Protein AF-H9UJZ0-F1 (afdb_monomer)

Nearest PDB structures (foldseek):
  8qyo-assembly1_b  TM=7.799E-01  e=1.310E-05  Homo sapiens
  6td5-assembly1_I  TM=6.786E-01  e=1.981E-05  Leishmania donovani
  7dr6-assembly1_W  TM=6.863E-01  e=3.371E-05  Bos taurus
  9f9p-assembly1_H  TM=7.291E-01  e=1.166E-04  Trypanosoma cruzi
  7dr7-assembly1_1  TM=6.281E-01  e=1.099E-04  Bos taurus

Mean predicted aligned error: 5.52 Å

Structure (mmCIF, N/CA/C/O backbone):
data_AF-H9UJZ0-F1
#
_entry.id   AF-H9UJZ0-F1
#
loop_
_atom_site.group_PDB
_atom_site.id
_atom_site.type_symbol
_atom_site.label_atom_id
_atom_site.label_alt_id
_atom_site.label_comp_id
_atom_site.label_asym_id
_atom_site.label_entity_id
_atom_site.label_seq_id
_atom_site.pdbx_PDB_ins_code
_atom_site.Cartn_x
_atom_site.Cartn_y
_atom_site.Cartn_z
_atom_site.occupancy
_atom_site.B_iso_or_equiv
_atom_site.auth_seq_id
_atom_site.auth_comp_id
_atom_site.auth_asym_id
_atom_site.auth_atom_id
_atom_site.pdbx_PDB_model_num
ATOM 1 N N . MET A 1 1 ? -6.938 -0.639 -1.805 1.00 97.69 1 MET A N 1
ATOM 2 C CA . MET A 1 1 ? -5.517 -0.979 -1.565 1.00 97.69 1 MET A CA 1
ATOM 3 C C . MET A 1 1 ? -5.244 -2.349 -2.153 1.00 97.69 1 MET A C 1
ATOM 5 O O . MET A 1 1 ? -6.133 -3.188 -2.064 1.00 97.69 1 MET A O 1
ATOM 9 N N . ALA A 1 2 ? -4.059 -2.573 -2.723 1.00 98.06 2 ALA A N 1
ATOM 10 C CA . ALA A 1 2 ? -3.652 -3.880 -3.236 1.00 98.06 2 ALA A CA 1
ATOM 11 C C . ALA A 1 2 ? -2.190 -4.180 -2.879 1.00 98.06 2 ALA A C 1
ATOM 13 O O . ALA A 1 2 ? -1.379 -3.255 -2.837 1.00 98.06 2 ALA A O 1
ATOM 14 N N . ALA A 1 3 ? -1.862 -5.448 -2.628 1.00 97.62 3 ALA A N 1
ATOM 15 C CA . ALA A 1 3 ? -0.496 -5.889 -2.343 1.00 97.62 3 ALA A CA 1
ATOM 16 C C . ALA A 1 3 ? -0.230 -7.293 -2.900 1.00 97.62 3 ALA A C 1
ATOM 18 O O . ALA A 1 3 ? -1.125 -8.136 -2.922 1.00 97.62 3 ALA A O 1
ATOM 19 N N . ASP A 1 4 ? 1.003 -7.548 -3.339 1.00 95.88 4 ASP A N 1
ATOM 20 C CA . ASP A 1 4 ? 1.455 -8.890 -3.713 1.00 95.88 4 ASP A CA 1
ATOM 21 C C . ASP A 1 4 ? 1.751 -9.749 -2.465 1.00 95.88 4 ASP A C 1
ATOM 23 O O . ASP A 1 4 ? 1.745 -9.257 -1.334 1.00 95.88 4 ASP A O 1
ATOM 27 N N . SER A 1 5 ? 2.050 -11.032 -2.662 1.00 94.00 5 SER A N 1
ATOM 28 C CA . SER A 1 5 ? 2.247 -11.991 -1.566 1.00 94.00 5 SER A CA 1
ATOM 29 C C . SER A 1 5 ? 3.651 -12.594 -1.509 1.00 94.00 5 SER A C 1
ATOM 31 O O . SER A 1 5 ? 3.890 -13.529 -0.743 1.00 94.00 5 SER A O 1
ATOM 33 N N . ARG A 1 6 ? 4.613 -12.079 -2.280 1.00 91.75 6 ARG A N 1
ATOM 34 C CA . ARG A 1 6 ? 5.953 -12.666 -2.329 1.00 91.75 6 ARG A CA 1
ATOM 35 C C . ARG A 1 6 ? 6.846 -12.211 -1.184 1.00 91.75 6 ARG A C 1
ATOM 37 O O . ARG A 1 6 ? 6.951 -11.020 -0.892 1.00 91.75 6 ARG A O 1
ATOM 44 N N . ILE A 1 7 ? 7.572 -13.149 -0.588 1.00 86.69 7 ILE A N 1
ATOM 45 C CA . ILE A 1 7 ? 8.734 -12.881 0.264 1.00 86.69 7 ILE A CA 1
ATOM 46 C C . ILE A 1 7 ? 10.014 -13.279 -0.467 1.00 86.69 7 ILE A C 1
ATOM 48 O O . ILE A 1 7 ? 10.105 -14.346 -1.077 1.00 86.69 7 ILE A O 1
ATOM 52 N N . THR A 1 8 ? 11.009 -12.399 -0.408 1.00 81.81 8 THR A N 1
ATOM 53 C CA . THR A 1 8 ? 12.318 -12.610 -1.030 1.00 81.81 8 THR A CA 1
ATOM 54 C C . THR A 1 8 ? 13.387 -12.568 0.041 1.00 81.81 8 THR A C 1
ATOM 56 O O . THR A 1 8 ? 13.383 -11.681 0.891 1.00 81.81 8 THR A O 1
ATOM 59 N N . PHE A 1 9 ? 14.297 -13.530 -0.009 1.00 75.12 9 PHE A N 1
ATOM 60 C CA . PHE A 1 9 ? 15.475 -13.565 0.835 1.00 75.12 9 PHE A CA 1
ATOM 61 C C . PHE A 1 9 ? 16.678 -13.091 0.047 1.00 75.12 9 PHE A C 1
ATOM 63 O O . PHE A 1 9 ? 16.991 -13.640 -1.011 1.00 75.12 9 PHE A O 1
ATOM 70 N N . ASN A 1 10 ? 17.336 -12.073 0.586 1.00 71.62 10 ASN A N 1
ATOM 71 C CA . ASN A 1 10 ? 18.550 -11.517 0.026 1.00 71.62 10 ASN A CA 1
ATOM 72 C C . ASN A 1 10 ? 19.735 -12.102 0.788 1.00 71.62 10 ASN A C 1
ATOM 74 O O . ASN A 1 10 ? 19.846 -11.940 2.000 1.00 71.62 10 ASN A O 1
ATOM 78 N N . MET A 1 11 ? 20.609 -12.790 0.068 1.00 64.25 11 MET A N 1
ATOM 79 C CA . MET A 1 11 ? 21.864 -13.314 0.579 1.00 64.25 11 MET A CA 1
ATOM 80 C C . MET A 1 11 ? 23.009 -12.562 -0.080 1.00 64.25 11 MET A C 1
ATOM 82 O O . MET A 1 11 ? 23.125 -12.548 -1.307 1.00 64.25 11 MET A O 1
ATOM 86 N N . GLU A 1 12 ? 23.879 -11.989 0.738 1.00 66.31 12 GLU A N 1
ATOM 87 C CA . GLU A 1 12 ? 25.135 -11.410 0.283 1.00 66.31 12 GLU A CA 1
ATOM 88 C C . GLU A 1 12 ? 26.250 -12.432 0.483 1.00 66.31 12 GLU A C 1
ATOM 90 O O . GLU A 1 12 ? 26.451 -12.946 1.584 1.00 66.31 12 GLU A O 1
ATOM 95 N N . ARG A 1 13 ? 26.969 -12.767 -0.590 1.00 59.53 13 ARG A N 1
ATOM 96 C CA . ARG A 1 13 ? 28.198 -13.558 -0.496 1.00 59.53 13 ARG A CA 1
ATOM 97 C C . ARG A 1 13 ? 29.400 -12.643 -0.638 1.00 59.53 13 ARG A C 1
ATOM 99 O O . ARG A 1 13 ? 29.683 -12.127 -1.721 1.00 59.53 13 ARG A O 1
ATOM 106 N N . THR A 1 14 ? 30.123 -12.485 0.460 1.00 58.66 14 THR A N 1
ATOM 107 C CA . THR A 1 14 ? 31.419 -11.811 0.511 1.00 58.66 14 THR A CA 1
ATOM 108 C C . THR A 1 14 ? 32.523 -12.848 0.325 1.00 58.66 14 THR A C 1
ATOM 110 O O . THR A 1 14 ? 32.543 -13.866 1.013 1.00 58.66 14 THR A O 1
ATOM 113 N N . ASN A 1 15 ? 33.459 -12.602 -0.588 1.00 58.31 15 ASN A N 1
ATOM 114 C CA . ASN A 1 15 ? 34.695 -13.379 -0.681 1.00 58.31 15 ASN A CA 1
ATOM 115 C C . ASN A 1 15 ? 35.866 -12.395 -0.610 1.00 58.31 15 ASN A C 1
ATOM 117 O O . ASN A 1 15 ? 35.922 -11.438 -1.381 1.00 58.31 15 ASN A O 1
ATOM 121 N N . GLY A 1 16 ? 36.753 -12.576 0.370 1.00 59.47 16 GLY A N 1
ATOM 122 C CA . GLY A 1 16 ? 37.915 -11.703 0.570 1.00 59.47 16 GLY A CA 1
ATOM 123 C C . GLY A 1 16 ? 37.590 -10.229 0.861 1.00 59.47 16 GLY A C 1
ATOM 124 O O . GLY A 1 16 ? 38.345 -9.357 0.448 1.00 59.47 16 GLY A O 1
ATOM 125 N N . GLY A 1 17 ? 36.467 -9.928 1.524 1.00 59.81 17 GLY A N 1
ATOM 126 C CA . GLY A 1 17 ? 36.084 -8.552 1.888 1.00 59.81 17 GLY A CA 1
ATOM 127 C C . GLY A 1 17 ? 35.402 -7.742 0.779 1.00 59.81 17 GLY A C 1
ATOM 128 O O . GLY A 1 17 ? 35.009 -6.606 1.018 1.00 59.81 17 GLY A O 1
ATOM 129 N N . THR A 1 18 ? 35.205 -8.327 -0.407 1.00 55.41 18 THR A N 1
ATOM 130 C CA . THR A 1 18 ? 34.393 -7.736 -1.483 1.00 55.41 18 THR A CA 1
ATOM 131 C C . THR A 1 18 ? 33.061 -8.478 -1.571 1.00 55.41 18 THR A C 1
ATOM 133 O O . THR A 1 18 ? 33.046 -9.712 -1.612 1.00 55.41 18 THR A O 1
ATOM 136 N N . THR A 1 19 ? 31.935 -7.762 -1.585 1.00 57.16 19 THR A N 1
ATOM 137 C CA . THR A 1 19 ? 30.617 -8.361 -1.852 1.00 57.16 19 THR A CA 1
ATOM 138 C C . THR A 1 19 ? 30.575 -8.788 -3.317 1.00 57.16 19 THR A C 1
ATOM 140 O O . THR A 1 19 ? 30.571 -7.946 -4.209 1.00 57.16 19 THR A O 1
ATOM 143 N N . ILE A 1 20 ? 30.618 -10.098 -3.579 1.00 57.94 20 ILE A N 1
ATOM 144 C CA . ILE A 1 20 ? 30.752 -10.645 -4.942 1.00 57.94 20 ILE A CA 1
ATOM 145 C C . ILE A 1 20 ? 29.384 -10.998 -5.538 1.00 57.94 20 ILE A C 1
ATOM 147 O O . ILE A 1 20 ? 29.223 -11.007 -6.757 1.00 57.94 20 ILE A O 1
ATOM 151 N N . GLN A 1 21 ? 28.376 -11.283 -4.707 1.00 55.28 21 GLN A N 1
ATOM 152 C CA . GLN A 1 21 ? 27.074 -11.717 -5.208 1.00 55.28 21 GLN A CA 1
ATOM 153 C C . GLN A 1 21 ? 25.936 -11.342 -4.256 1.00 55.28 21 GLN A C 1
ATOM 155 O O . GLN A 1 21 ? 25.903 -11.814 -3.121 1.00 55.28 21 GLN A O 1
ATOM 160 N N . HIS A 1 22 ? 24.976 -10.554 -4.747 1.00 59.06 22 HIS A N 1
ATOM 161 C CA . HIS A 1 22 ? 23.652 -10.435 -4.135 1.00 59.06 22 HIS A CA 1
ATOM 162 C C . HIS A 1 22 ? 22.742 -11.471 -4.796 1.00 59.06 22 HIS A C 1
ATOM 164 O O . HIS A 1 22 ? 22.426 -11.373 -5.983 1.00 59.06 22 HIS A O 1
ATOM 170 N N . VAL A 1 23 ? 22.350 -12.496 -4.046 1.00 64.00 23 VAL A N 1
ATOM 171 C CA . VAL A 1 23 ? 21.384 -13.499 -4.498 1.00 64.00 23 VAL A CA 1
ATOM 172 C C . VAL A 1 23 ? 20.058 -13.197 -3.823 1.00 64.00 23 VAL A C 1
ATOM 174 O O . VAL A 1 23 ? 19.940 -13.325 -2.610 1.00 64.00 23 VAL A O 1
ATOM 177 N N . ALA A 1 24 ? 19.059 -12.812 -4.609 1.00 66.75 24 ALA A N 1
ATOM 178 C CA . ALA A 1 24 ? 17.698 -12.630 -4.132 1.00 66.75 24 ALA A CA 1
ATOM 179 C C . ALA A 1 24 ? 16.840 -13.809 -4.596 1.00 66.75 24 ALA A C 1
ATOM 181 O O . ALA A 1 24 ? 16.610 -13.982 -5.796 1.00 66.75 24 ALA A O 1
ATOM 182 N N . VAL A 1 25 ? 16.385 -14.632 -3.654 1.00 72.06 25 VAL A N 1
ATOM 183 C CA . VAL A 1 25 ? 15.585 -15.831 -3.932 1.00 72.06 25 VAL A CA 1
ATOM 184 C C . VAL A 1 25 ? 14.180 -15.627 -3.387 1.00 72.06 25 VAL A C 1
ATOM 186 O O . VAL A 1 25 ? 14.010 -15.327 -2.207 1.00 72.06 25 VAL A O 1
ATOM 189 N N . GLY A 1 26 ? 13.165 -15.788 -4.238 1.00 73.00 26 GLY A N 1
ATOM 190 C CA . GLY A 1 26 ? 11.779 -15.859 -3.777 1.00 73.00 26 GLY A CA 1
ATOM 191 C C . GLY A 1 26 ? 11.599 -17.116 -2.931 1.00 73.00 26 GLY A C 1
ATOM 192 O O . GLY A 1 26 ? 11.812 -18.215 -3.436 1.00 73.00 26 GLY A O 1
ATOM 193 N N . ILE A 1 27 ? 11.256 -16.953 -1.653 1.00 77.75 27 ILE A N 1
ATOM 194 C CA . ILE A 1 27 ? 11.110 -18.079 -0.717 1.00 77.75 27 ILE A CA 1
ATOM 195 C C . ILE A 1 27 ? 9.667 -18.579 -0.672 1.00 77.75 27 ILE A C 1
ATOM 197 O O . ILE A 1 27 ? 9.437 -19.778 -0.552 1.00 77.75 27 ILE A O 1
ATOM 201 N N . SER A 1 28 ? 8.690 -17.677 -0.741 1.00 84.12 28 SER A N 1
ATOM 202 C CA . SER A 1 28 ? 7.275 -18.031 -0.637 1.00 84.12 28 SER A CA 1
ATOM 203 C C . SER A 1 28 ? 6.395 -16.959 -1.277 1.00 84.12 28 SER A C 1
ATOM 205 O O . SER A 1 28 ? 6.770 -15.788 -1.323 1.00 84.12 28 SER A O 1
ATOM 207 N N . ASP A 1 29 ? 5.218 -17.378 -1.734 1.00 88.50 29 ASP A N 1
ATOM 208 C CA . ASP A 1 29 ? 4.148 -16.531 -2.273 1.00 88.50 29 ASP A CA 1
ATOM 209 C C . ASP A 1 29 ? 2.938 -16.458 -1.314 1.00 88.50 29 ASP A C 1
ATOM 211 O O .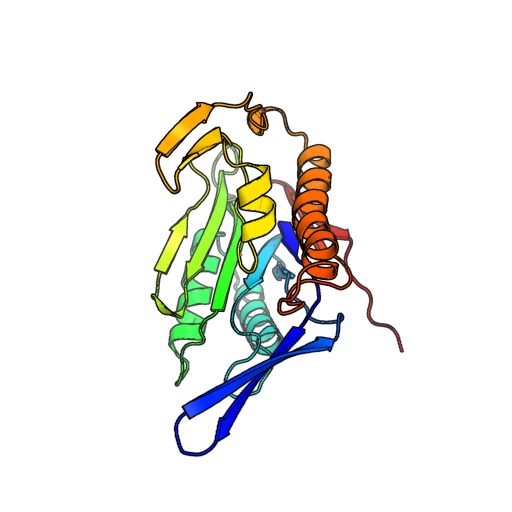 ASP A 1 29 ? 1.834 -16.100 -1.717 1.00 88.50 29 ASP A O 1
ATOM 215 N N . ALA A 1 30 ? 3.142 -16.796 -0.035 1.00 87.06 30 ALA A N 1
ATOM 216 C CA . ALA A 1 30 ? 2.114 -16.786 1.010 1.00 87.06 30 ALA A CA 1
ATOM 217 C C . ALA A 1 30 ? 2.257 -15.623 2.013 1.00 87.06 30 ALA A C 1
ATOM 219 O O . ALA A 1 30 ? 1.556 -15.586 3.023 1.00 87.06 30 ALA A O 1
ATOM 220 N N . ASN A 1 31 ? 3.157 -14.665 1.772 1.00 90.19 31 ASN A N 1
ATOM 221 C CA . ASN A 1 31 ? 3.397 -13.564 2.703 1.00 90.19 31 ASN A CA 1
ATOM 222 C C . ASN A 1 31 ? 2.199 -12.606 2.764 1.00 90.19 31 ASN A C 1
ATOM 224 O O . ASN A 1 31 ? 1.604 -12.267 1.738 1.00 90.19 31 ASN A O 1
ATOM 228 N N . ARG A 1 32 ? 1.856 -12.115 3.956 1.00 92.19 32 ARG A N 1
ATOM 229 C CA . ARG A 1 32 ? 0.793 -11.118 4.126 1.00 92.19 32 ARG A CA 1
ATOM 230 C C . ARG A 1 32 ? 1.395 -9.716 4.147 1.00 92.19 32 ARG A C 1
ATOM 232 O O . ARG A 1 32 ? 2.145 -9.375 5.056 1.00 92.19 32 ARG A O 1
ATOM 239 N N . LYS A 1 33 ? 1.052 -8.917 3.132 1.00 95.69 33 LYS A N 1
ATOM 240 C CA . LYS A 1 33 ? 1.501 -7.524 2.979 1.00 95.69 33 LYS A CA 1
ATOM 241 C C . LYS A 1 33 ? 0.379 -6.493 3.103 1.00 95.69 33 LYS A C 1
ATOM 243 O O . LYS A 1 33 ? 0.644 -5.301 2.990 1.00 95.69 33 LYS A O 1
ATOM 248 N N . LEU A 1 34 ? -0.858 -6.938 3.310 1.00 97.75 34 LEU A N 1
ATOM 249 C CA . LEU A 1 34 ? -2.036 -6.091 3.461 1.00 97.75 34 LEU A CA 1
ATOM 250 C C . LEU A 1 34 ? -2.857 -6.589 4.649 1.00 97.75 34 LEU A C 1
ATOM 252 O O . LEU A 1 34 ? -3.089 -7.786 4.803 1.00 97.75 34 LEU A O 1
ATOM 256 N N . PHE A 1 35 ? -3.265 -5.653 5.491 1.00 98.12 35 PHE A N 1
ATOM 257 C CA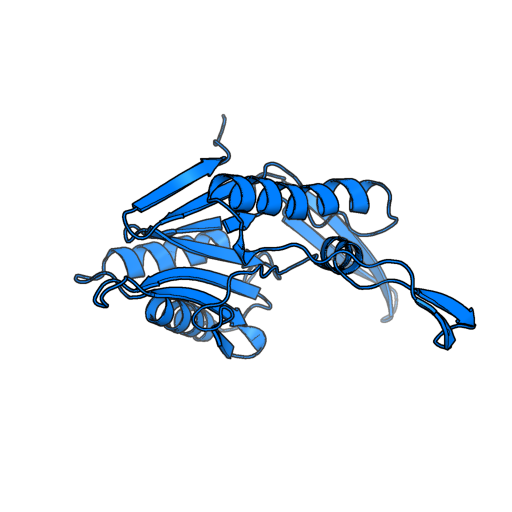 . PHE A 1 35 ? -3.903 -5.875 6.779 1.00 98.12 35 PHE A CA 1
ATOM 258 C C . PHE A 1 35 ? -5.082 -4.915 6.929 1.00 98.12 35 PHE A C 1
ATOM 260 O O . PHE A 1 35 ? -5.163 -3.895 6.236 1.00 98.12 35 PHE A O 1
ATOM 267 N N . ARG A 1 36 ? -5.995 -5.238 7.842 1.00 98.00 36 ARG A N 1
ATOM 268 C CA . ARG A 1 36 ? -7.205 -4.461 8.108 1.00 98.00 36 ARG A CA 1
ATOM 269 C C . ARG A 1 36 ? -7.482 -4.457 9.612 1.00 98.00 36 ARG A C 1
ATOM 271 O O . ARG A 1 36 ? -7.542 -5.533 10.196 1.00 98.00 36 ARG A O 1
ATOM 278 N N . THR A 1 37 ? -7.681 -3.281 10.201 1.00 97.50 37 THR A N 1
ATOM 279 C CA . THR A 1 37 ? -8.140 -3.129 11.596 1.00 97.50 37 THR A CA 1
ATOM 280 C C . THR A 1 37 ? -9.634 -3.453 11.722 1.00 97.50 37 THR A C 1
ATOM 282 O O . THR A 1 37 ? -10.376 -3.387 10.733 1.00 97.50 37 THR A O 1
ATOM 285 N N . ALA A 1 38 ? -10.127 -3.713 12.934 1.00 94.81 38 ALA A N 1
ATOM 286 C CA . ALA A 1 38 ? -11.561 -3.858 13.208 1.00 94.81 38 ALA A CA 1
ATOM 287 C C . ALA A 1 38 ? -12.357 -2.590 12.841 1.00 94.81 38 ALA A C 1
ATOM 289 O O . ALA A 1 38 ? -13.492 -2.671 12.370 1.00 94.81 38 ALA A O 1
ATOM 290 N N . ALA A 1 39 ? -11.727 -1.418 12.973 1.00 93.19 39 ALA A N 1
ATOM 291 C CA . ALA A 1 39 ? -12.268 -0.124 12.548 1.00 93.19 39 ALA A CA 1
ATOM 292 C C . ALA A 1 39 ? -12.333 0.058 11.019 1.00 93.19 39 ALA A C 1
ATOM 294 O O . ALA A 1 39 ? -12.857 1.053 10.524 1.00 93.19 39 ALA A O 1
ATOM 295 N N . GLY A 1 40 ? -11.779 -0.887 10.260 1.00 96.00 40 GLY A N 1
ATOM 296 C CA . GLY A 1 40 ? -11.805 -0.885 8.809 1.00 96.00 40 GLY A CA 1
ATOM 297 C C . GLY A 1 40 ? -10.701 -0.070 8.135 1.00 96.00 40 GLY A C 1
ATOM 298 O O . GLY A 1 40 ? -10.801 0.159 6.928 1.00 96.00 40 GLY A O 1
ATOM 299 N N . ILE A 1 41 ? -9.654 0.312 8.868 1.00 98.19 41 ILE A N 1
ATOM 300 C CA . ILE A 1 41 ? -8.459 0.978 8.333 1.00 98.19 41 ILE A CA 1
ATOM 301 C C . ILE A 1 41 ? -7.550 -0.083 7.709 1.00 98.19 41 ILE A C 1
ATOM 303 O O . ILE A 1 41 ? -7.284 -1.120 8.315 1.00 98.19 41 ILE A O 1
ATOM 307 N N . GLY A 1 42 ? -7.090 0.162 6.486 1.00 98.50 42 GLY A N 1
ATOM 308 C CA . GLY A 1 42 ? -6.150 -0.703 5.785 1.00 98.50 42 GLY A CA 1
ATOM 309 C C . GLY A 1 42 ? -4.704 -0.315 6.065 1.00 98.50 42 GLY A C 1
ATOM 310 O O . GLY A 1 42 ? -4.374 0.870 6.088 1.00 98.50 42 GLY A O 1
ATOM 311 N N . ILE A 1 43 ? -3.839 -1.311 6.236 1.00 98.69 43 ILE A N 1
ATOM 312 C CA . ILE A 1 43 ? -2.395 -1.133 6.418 1.00 98.69 43 ILE A CA 1
ATOM 313 C C . ILE A 1 43 ? -1.687 -2.043 5.419 1.00 98.69 43 ILE A C 1
ATOM 315 O O . ILE A 1 43 ? -1.875 -3.256 5.458 1.00 98.69 43 ILE A O 1
ATOM 319 N N . SER A 1 44 ? -0.879 -1.488 4.518 1.00 98.00 44 SER A N 1
ATOM 320 C CA . SER A 1 44 ? 0.009 -2.274 3.656 1.00 98.00 44 SER A CA 1
ATOM 321 C C . SER A 1 44 ? 1.465 -2.049 4.013 1.00 98.00 44 SER A C 1
ATOM 323 O O . SER A 1 44 ? 1.825 -0.942 4.400 1.00 98.00 44 SER A O 1
ATOM 325 N N . VAL A 1 45 ? 2.300 -3.067 3.825 1.00 97.19 45 VAL A N 1
ATOM 326 C CA . VAL A 1 45 ? 3.721 -3.064 4.196 1.00 97.19 45 VAL A CA 1
ATOM 327 C C . VAL A 1 45 ? 4.614 -3.413 3.005 1.00 97.19 45 VAL A C 1
ATOM 329 O O . VAL A 1 45 ? 4.294 -4.292 2.202 1.00 97.19 45 VAL A O 1
ATOM 332 N N . TYR A 1 46 ? 5.748 -2.727 2.894 1.00 95.31 46 TYR A N 1
ATOM 333 C CA . TYR A 1 46 ? 6.792 -2.987 1.903 1.00 95.31 46 TYR A CA 1
ATOM 334 C C . TYR A 1 46 ? 8.167 -2.576 2.443 1.00 95.31 46 TYR A C 1
ATOM 336 O O . TYR A 1 46 ? 8.276 -1.824 3.408 1.00 95.31 46 TYR A O 1
ATOM 344 N N . GLY A 1 47 ? 9.230 -3.080 1.815 1.00 91.81 47 GLY A N 1
ATOM 345 C CA . GLY A 1 47 ? 10.597 -2.970 2.329 1.00 91.81 47 GLY A CA 1
ATOM 346 C C . GLY A 1 47 ? 11.040 -4.268 3.001 1.00 91.81 47 GLY A C 1
ATOM 347 O O . GLY A 1 47 ? 10.733 -5.356 2.501 1.00 91.81 47 GLY A O 1
ATOM 348 N N . ALA A 1 48 ? 11.782 -4.162 4.102 1.00 85.56 48 ALA A N 1
ATOM 349 C CA . ALA A 1 48 ? 12.294 -5.313 4.836 1.00 85.56 48 ALA A CA 1
ATOM 350 C C . ALA A 1 48 ? 11.161 -6.251 5.299 1.00 85.56 48 ALA A C 1
ATOM 352 O O . ALA A 1 48 ? 10.152 -5.829 5.853 1.00 85.56 48 ALA A O 1
ATOM 353 N N . ALA A 1 49 ? 11.332 -7.555 5.072 1.00 79.06 49 ALA A N 1
ATOM 354 C CA . ALA A 1 49 ? 10.296 -8.552 5.358 1.00 79.06 49 ALA A CA 1
ATOM 355 C C . ALA A 1 49 ? 10.339 -9.106 6.797 1.00 79.06 49 ALA A C 1
ATOM 357 O O . ALA A 1 49 ? 9.447 -9.860 7.192 1.00 79.06 49 ALA A O 1
ATOM 358 N N . ALA A 1 50 ? 11.373 -8.768 7.572 1.00 80.19 50 ALA A N 1
ATOM 359 C CA . ALA A 1 50 ? 11.595 -9.290 8.914 1.00 80.19 50 ALA A CA 1
ATOM 360 C C . ALA A 1 50 ? 12.312 -8.275 9.814 1.00 80.19 50 ALA A C 1
ATOM 362 O O . ALA A 1 50 ? 13.115 -7.471 9.340 1.00 80.19 50 ALA A O 1
ATOM 363 N N . VAL A 1 51 ? 12.060 -8.382 11.117 1.00 80.75 51 VAL A N 1
ATOM 364 C CA . VAL A 1 51 ? 12.774 -7.680 12.189 1.00 80.75 51 VAL A CA 1
ATOM 365 C C . VAL A 1 51 ? 13.462 -8.739 13.044 1.00 80.75 51 VAL A C 1
ATOM 367 O O . VAL A 1 51 ? 12.804 -9.661 13.517 1.00 80.75 51 VAL A O 1
ATOM 370 N N . GLY A 1 52 ? 14.788 -8.674 13.200 1.00 73.56 52 GLY A N 1
ATOM 371 C CA . GLY A 1 52 ? 15.523 -9.648 14.023 1.00 73.56 52 GLY A CA 1
ATOM 372 C C . GLY A 1 52 ? 15.348 -11.113 13.586 1.00 73.56 52 GLY A C 1
ATOM 373 O O . GLY A 1 52 ? 15.411 -12.015 14.413 1.00 73.56 52 GLY A O 1
ATOM 374 N N . GLY A 1 53 ? 15.074 -11.362 12.298 1.00 76.19 53 GLY A N 1
ATOM 375 C CA . GLY A 1 53 ? 14.790 -12.700 11.760 1.00 76.19 53 GLY A CA 1
ATOM 376 C C . GLY A 1 53 ? 13.339 -13.173 11.922 1.00 76.19 53 GLY A C 1
ATOM 377 O O . GLY A 1 53 ? 12.989 -14.228 11.396 1.00 76.19 53 GLY A O 1
ATOM 378 N N . ILE A 1 54 ? 12.481 -12.392 12.583 1.00 81.38 54 ILE A N 1
ATOM 379 C CA . ILE A 1 54 ? 11.052 -12.679 12.746 1.00 81.38 54 ILE A CA 1
ATOM 380 C C . ILE A 1 54 ? 10.256 -11.947 11.652 1.00 81.38 54 ILE A C 1
ATOM 382 O O . ILE A 1 54 ? 10.471 -10.747 11.453 1.00 81.38 54 ILE A O 1
ATOM 386 N N . PRO A 1 55 ? 9.333 -12.619 10.933 1.00 87.44 55 PRO A N 1
ATOM 387 C CA . PRO A 1 55 ? 8.508 -11.976 9.914 1.00 87.44 55 PRO A CA 1
ATOM 388 C C . PRO A 1 55 ? 7.746 -10.766 10.454 1.00 87.44 55 PRO A C 1
ATOM 390 O O . PRO A 1 55 ? 7.077 -10.848 11.485 1.00 87.44 55 PRO A O 1
ATOM 393 N N . ILE A 1 56 ? 7.780 -9.656 9.713 1.00 91.69 56 ILE A N 1
ATOM 394 C CA . ILE A 1 56 ? 7.176 -8.396 10.167 1.00 91.69 56 ILE A CA 1
ATOM 395 C C . ILE A 1 56 ? 5.659 -8.495 10.379 1.00 91.69 56 ILE A C 1
ATOM 397 O O . ILE A 1 56 ? 5.094 -7.780 11.200 1.00 91.69 56 ILE A O 1
ATOM 401 N N . ALA A 1 57 ? 5.009 -9.436 9.689 1.00 92.50 57 ALA A N 1
ATOM 402 C CA . ALA A 1 57 ? 3.579 -9.687 9.804 1.00 92.50 57 ALA A CA 1
ATOM 403 C C . ALA A 1 57 ? 3.123 -10.009 11.235 1.00 92.50 57 ALA A C 1
ATOM 405 O O . ALA A 1 57 ? 2.042 -9.568 11.609 1.00 92.50 57 ALA A O 1
ATOM 406 N N . GLY A 1 58 ? 3.936 -10.717 12.030 1.00 92.62 58 GLY A N 1
ATOM 407 C CA . GLY A 1 58 ? 3.588 -11.036 13.419 1.00 92.62 58 GLY A CA 1
ATOM 408 C C . GLY A 1 58 ? 3.588 -9.801 14.322 1.00 92.62 58 GLY A C 1
ATOM 409 O O . GLY A 1 58 ? 2.692 -9.633 15.139 1.00 92.62 58 GLY A O 1
ATOM 410 N N . TYR A 1 59 ? 4.539 -8.885 14.122 1.00 95.56 59 TYR A N 1
ATOM 411 C CA . TYR A 1 59 ? 4.558 -7.607 14.842 1.00 95.56 59 TYR A CA 1
ATOM 412 C C . TYR A 1 59 ? 3.385 -6.710 14.444 1.00 95.56 59 TYR A C 1
ATOM 414 O O . TYR A 1 59 ? 2.810 -6.029 15.288 1.00 95.56 59 TYR A O 1
ATOM 422 N N . ILE A 1 60 ? 2.994 -6.738 13.166 1.00 96.88 60 ILE A N 1
ATOM 423 C CA . ILE A 1 60 ? 1.802 -6.022 12.704 1.00 96.88 60 ILE A CA 1
ATOM 424 C C . ILE A 1 60 ? 0.546 -6.610 13.357 1.00 96.88 60 ILE A C 1
ATOM 426 O O . ILE A 1 60 ? -0.298 -5.835 13.785 1.00 96.88 60 ILE A O 1
ATOM 430 N N . ASP A 1 61 ? 0.423 -7.934 13.503 1.00 96.12 61 ASP A N 1
ATOM 431 C CA . ASP A 1 61 ? -0.709 -8.536 14.229 1.00 96.12 61 ASP A CA 1
ATOM 432 C C . ASP A 1 61 ? -0.778 -8.056 15.681 1.00 96.12 61 ASP A C 1
ATOM 434 O O . ASP A 1 61 ? -1.832 -7.611 16.126 1.00 96.12 61 ASP A O 1
ATOM 438 N N . SER A 1 62 ? 0.350 -8.056 16.397 1.00 96.69 62 SER A N 1
ATOM 439 C CA . SER A 1 62 ? 0.406 -7.522 17.764 1.00 96.69 62 SER A CA 1
ATOM 440 C C . SER A 1 62 ? 0.020 -6.041 17.830 1.00 96.69 62 SER A C 1
ATOM 442 O O . SER A 1 62 ? -0.673 -5.622 18.756 1.00 96.69 62 SER A O 1
ATOM 444 N N . PHE A 1 63 ? 0.429 -5.239 16.844 1.00 97.69 63 PHE A N 1
ATOM 445 C CA . PHE A 1 63 ? -0.009 -3.850 16.727 1.00 97.69 63 PHE A CA 1
ATOM 446 C C . PHE A 1 63 ? -1.524 -3.738 16.477 1.00 97.69 63 PHE A C 1
ATOM 448 O O . PHE A 1 63 ? -2.190 -2.916 17.105 1.00 97.69 63 PHE A O 1
ATOM 455 N N . LEU A 1 64 ? -2.092 -4.568 15.597 1.00 97.81 64 LEU A N 1
ATOM 456 C CA . LEU A 1 64 ? -3.533 -4.581 15.323 1.00 97.81 64 LEU A CA 1
ATOM 457 C C . LEU A 1 64 ? -4.339 -4.934 16.573 1.00 97.81 64 LEU A C 1
ATOM 459 O O . LEU A 1 64 ? -5.326 -4.261 16.849 1.00 97.81 64 LEU A O 1
ATOM 463 N N . GLU A 1 65 ? -3.898 -5.918 17.360 1.00 97.25 65 GLU A N 1
ATOM 464 C CA . GLU A 1 65 ? -4.533 -6.269 18.637 1.00 97.25 65 GLU A CA 1
ATOM 465 C C . GLU A 1 65 ? -4.567 -5.077 19.605 1.00 97.25 65 GLU A C 1
ATOM 467 O O . GLU A 1 65 ? -5.591 -4.825 20.243 1.00 97.25 65 GLU A O 1
ATOM 472 N N . GLN A 1 66 ? -3.479 -4.299 19.682 1.00 96.44 66 GLN A N 1
ATOM 473 C CA . GLN A 1 66 ? -3.437 -3.081 20.497 1.00 96.44 66 GLN A CA 1
ATOM 474 C C . GLN A 1 66 ? -4.439 -2.037 19.996 1.00 96.44 66 GLN A C 1
ATOM 476 O O . GLN A 1 66 ? -5.243 -1.544 20.789 1.00 96.44 66 GLN A O 1
ATOM 481 N N . ILE A 1 67 ? -4.434 -1.740 18.693 1.00 97.31 67 ILE A N 1
ATOM 482 C CA . ILE A 1 67 ? -5.346 -0.768 18.073 1.00 97.31 67 ILE A CA 1
ATOM 483 C C . ILE A 1 67 ? -6.814 -1.175 18.241 1.00 97.31 67 ILE A C 1
ATOM 485 O O . ILE A 1 67 ? -7.652 -0.344 18.592 1.00 97.31 67 ILE A O 1
ATOM 489 N N . ASP A 1 68 ? -7.133 -2.445 18.012 1.00 96.25 68 ASP A N 1
ATOM 490 C CA . ASP A 1 68 ? -8.508 -2.947 18.036 1.00 96.25 68 ASP A CA 1
ATOM 491 C C . ASP A 1 68 ? -9.055 -3.099 19.464 1.00 96.25 68 ASP A C 1
ATOM 493 O O . ASP A 1 68 ? -10.270 -3.150 19.662 1.00 96.25 68 ASP A O 1
ATOM 497 N N . SER A 1 69 ? -8.177 -3.108 20.473 1.00 95.44 69 SER A N 1
ATOM 498 C CA . SER A 1 69 ? -8.564 -3.073 21.888 1.00 95.44 69 SER A CA 1
ATOM 499 C C . SER A 1 69 ? -8.936 -1.671 22.397 1.00 95.44 69 SER A C 1
ATOM 501 O O . SER A 1 69 ? -9.472 -1.532 23.504 1.00 95.44 69 SER A O 1
ATOM 503 N N . GLU A 1 70 ? -8.675 -0.613 21.619 1.00 94.19 70 GLU A N 1
ATOM 504 C CA . GLU A 1 70 ? -8.982 0.755 22.030 1.00 94.19 70 GLU A CA 1
ATOM 505 C C . GLU A 1 70 ? -10.499 0.979 22.146 1.00 94.19 70 GLU A C 1
ATOM 507 O O . GLU A 1 70 ? -11.278 0.681 21.243 1.00 94.19 70 GLU A O 1
ATOM 512 N N . LYS A 1 71 ? -10.938 1.594 23.256 1.00 91.31 71 LYS A N 1
ATOM 513 C CA . LYS A 1 71 ? -12.367 1.885 23.504 1.00 91.31 71 LYS A CA 1
ATOM 514 C C . LYS A 1 71 ? -13.019 2.706 22.393 1.00 91.31 71 LYS A C 1
ATOM 516 O O . LYS A 1 71 ? -14.225 2.606 22.178 1.00 91.31 71 LYS A O 1
ATOM 521 N N . LYS A 1 72 ? -12.238 3.580 21.757 1.00 90.38 72 LYS A N 1
ATOM 522 C CA . LYS A 1 72 ? -12.663 4.394 20.626 1.00 90.38 72 LYS A CA 1
ATOM 523 C C . LYS A 1 72 ? -11.728 4.093 19.457 1.00 90.38 72 LYS A C 1
ATOM 525 O O . LYS A 1 72 ? -10.534 4.331 19.610 1.00 90.38 72 LYS A O 1
ATOM 530 N N . PRO A 1 73 ? -12.260 3.662 18.303 1.00 88.38 73 PRO A N 1
ATOM 531 C CA . PRO A 1 73 ? -11.458 3.455 17.109 1.00 88.38 73 PRO A CA 1
ATOM 532 C C . PRO A 1 73 ? -10.649 4.709 16.737 1.00 88.38 73 PRO A C 1
ATOM 534 O O . PRO A 1 73 ? -11.244 5.786 16.587 1.00 88.38 73 PRO A O 1
ATOM 537 N N . PRO A 1 74 ? -9.316 4.607 16.597 1.00 94.12 74 PRO A N 1
ATOM 538 C CA . PRO A 1 74 ? -8.491 5.731 16.177 1.00 94.12 74 PRO A CA 1
ATOM 539 C C . PRO A 1 74 ? -8.750 6.100 14.712 1.00 94.12 74 PRO A C 1
ATOM 541 O O . PRO A 1 74 ? -9.140 5.275 13.889 1.00 94.12 74 PRO A O 1
ATOM 544 N N . ALA A 1 75 ? -8.505 7.366 14.378 1.00 95.62 75 ALA A N 1
ATOM 545 C CA . ALA A 1 75 ? -8.520 7.851 13.001 1.00 95.62 75 ALA A CA 1
ATOM 546 C C . ALA A 1 75 ? -7.320 7.309 12.192 1.00 95.62 75 ALA A C 1
ATOM 548 O O . ALA A 1 75 ? -6.298 6.974 12.796 1.00 95.62 75 ALA A O 1
ATOM 549 N N . PRO A 1 76 ? -7.370 7.307 10.844 1.00 97.25 76 PRO A N 1
ATOM 550 C CA . PRO A 1 76 ? -6.256 6.832 10.015 1.00 97.25 76 PRO A CA 1
ATOM 551 C C . PRO A 1 76 ? -4.918 7.521 10.320 1.00 97.25 76 PRO A C 1
ATOM 553 O O . PRO A 1 76 ? -3.907 6.835 10.459 1.00 97.25 76 PRO A O 1
ATOM 556 N N . HIS A 1 77 ? -4.909 8.847 10.514 1.00 97.25 77 HIS A N 1
ATOM 557 C CA . HIS A 1 77 ? -3.696 9.571 10.917 1.00 97.25 77 HIS A CA 1
ATOM 558 C C . HIS A 1 77 ? -3.130 9.062 12.253 1.00 97.25 77 HIS A C 1
ATOM 560 O O . HIS A 1 77 ? -1.923 8.894 12.401 1.00 97.25 77 HIS A O 1
ATOM 566 N N . ALA A 1 78 ? -3.995 8.777 13.231 1.00 97.69 78 ALA A N 1
ATOM 567 C CA . ALA A 1 78 ? -3.580 8.325 14.553 1.00 97.69 78 ALA A CA 1
ATOM 568 C C . ALA A 1 78 ? -3.010 6.905 14.487 1.00 97.69 78 ALA A C 1
ATOM 570 O O . ALA A 1 78 ? -1.993 6.638 15.118 1.00 97.69 78 ALA A O 1
ATOM 571 N N . VAL A 1 79 ? -3.607 6.026 13.673 1.00 98.44 79 VAL A N 1
ATOM 572 C CA . VAL A 1 79 ? -3.049 4.695 13.388 1.00 98.44 79 VAL A CA 1
ATOM 573 C C . VAL A 1 79 ? -1.671 4.812 12.742 1.00 98.44 79 VAL A C 1
ATOM 575 O O . VAL A 1 79 ? -0.764 4.099 13.153 1.00 98.44 79 VAL A O 1
ATOM 578 N N . ALA A 1 80 ? -1.476 5.723 11.784 1.00 98.62 80 ALA A N 1
ATOM 579 C CA . ALA A 1 80 ? -0.178 5.920 11.136 1.00 98.62 80 ALA A CA 1
ATOM 580 C C . ALA A 1 80 ? 0.916 6.376 12.120 1.00 98.62 80 ALA A C 1
ATOM 582 O O . ALA A 1 80 ? 2.022 5.836 12.100 1.00 98.62 80 ALA A O 1
ATOM 583 N N . HIS A 1 81 ? 0.603 7.322 13.011 1.00 98.62 81 HIS A N 1
ATOM 584 C CA . HIS A 1 81 ? 1.534 7.771 14.051 1.00 98.62 81 HIS A CA 1
ATOM 585 C C . HIS A 1 81 ? 1.835 6.676 15.080 1.00 98.62 81 HIS A C 1
ATOM 587 O O . HIS A 1 81 ? 3.005 6.395 15.326 1.00 98.62 81 HIS A O 1
ATOM 593 N N . LYS A 1 82 ? 0.806 5.995 15.600 1.00 98.56 82 LYS A N 1
ATOM 594 C CA . LYS A 1 82 ? 0.968 4.875 16.541 1.00 98.56 82 LYS A CA 1
ATOM 595 C C . LYS A 1 82 ? 1.764 3.720 15.935 1.00 98.56 82 LYS A C 1
ATOM 597 O O . LYS A 1 82 ? 2.567 3.110 16.626 1.00 98.56 82 LYS A O 1
ATOM 602 N N . LEU A 1 83 ? 1.561 3.426 14.649 1.00 98.44 83 LEU A N 1
ATOM 603 C CA . LEU A 1 83 ? 2.315 2.398 13.930 1.00 98.44 83 LEU A CA 1
ATOM 604 C C . LEU A 1 83 ? 3.800 2.752 13.870 1.00 98.44 83 LEU A C 1
ATOM 606 O O . LEU A 1 83 ? 4.647 1.894 14.092 1.00 98.44 83 LEU A O 1
ATOM 610 N N . ASN A 1 84 ? 4.117 4.016 13.585 1.00 98.50 84 ASN A N 1
ATOM 611 C CA . ASN A 1 84 ? 5.493 4.483 13.616 1.00 98.50 84 ASN A CA 1
ATOM 612 C C . ASN A 1 84 ? 6.081 4.362 15.029 1.00 98.50 84 ASN A C 1
ATOM 614 O O . ASN A 1 84 ? 7.099 3.701 15.193 1.00 98.50 84 ASN A O 1
ATOM 618 N N . GLU A 1 85 ? 5.410 4.926 16.038 1.00 98.31 85 GLU A N 1
ATOM 619 C CA . GLU A 1 85 ? 5.819 4.869 17.451 1.00 98.31 85 GLU A CA 1
ATOM 620 C C . GLU A 1 85 ? 6.093 3.432 17.915 1.00 98.31 85 GLU A C 1
ATOM 622 O O . GLU A 1 85 ? 7.169 3.164 18.441 1.00 98.31 85 GLU A O 1
ATOM 627 N N . TYR A 1 86 ? 5.187 2.498 17.612 1.00 97.69 86 TYR A N 1
ATOM 628 C CA . TYR A 1 86 ? 5.313 1.079 17.951 1.00 97.69 86 TYR A CA 1
ATOM 629 C C . TYR A 1 86 ? 6.636 0.465 17.469 1.00 97.69 86 TYR A C 1
ATOM 631 O O . TYR A 1 86 ? 7.309 -0.235 18.221 1.00 97.69 86 TYR A O 1
ATOM 639 N N . PHE A 1 87 ? 7.045 0.742 16.227 1.00 96.69 87 PHE A N 1
ATOM 640 C CA . PHE A 1 87 ? 8.302 0.217 15.686 1.00 96.69 87 PHE A CA 1
ATOM 641 C C . PHE A 1 87 ? 9.536 1.047 16.071 1.00 96.69 87 PHE A C 1
ATOM 643 O O . PHE A 1 87 ? 10.645 0.517 16.008 1.00 96.69 87 PHE A O 1
ATOM 650 N N . GLN A 1 88 ? 9.384 2.316 16.473 1.00 96.81 88 GLN A N 1
ATOM 651 C CA . GLN A 1 88 ? 10.503 3.124 16.985 1.00 96.81 88 GLN A CA 1
ATOM 652 C C . GLN A 1 88 ? 11.004 2.632 18.354 1.00 96.81 88 GLN A C 1
ATOM 654 O O . GLN A 1 88 ? 12.138 2.921 18.724 1.00 96.81 88 GLN A O 1
ATOM 659 N N . GLU A 1 89 ? 10.194 1.875 19.099 1.00 95.25 89 GLU A N 1
ATOM 660 C CA . GLU A 1 89 ? 10.592 1.275 20.383 1.00 95.25 89 GLU A CA 1
ATOM 661 C C . GLU A 1 89 ? 11.522 0.057 20.230 1.00 95.25 89 GLU A C 1
ATOM 663 O O . GLU A 1 89 ? 12.059 -0.454 21.214 1.00 95.25 89 GLU A O 1
ATOM 668 N N . PHE A 1 90 ? 11.718 -0.435 19.006 1.00 93.50 90 PHE A N 1
ATOM 669 C CA . PHE A 1 90 ? 12.513 -1.630 18.754 1.00 93.50 90 PHE A CA 1
ATOM 670 C C . PHE A 1 90 ? 14.009 -1.293 18.792 1.00 93.50 90 PHE A C 1
ATOM 672 O O . PHE A 1 90 ? 14.432 -0.252 18.297 1.00 93.50 90 PHE A O 1
ATOM 679 N N . GLU A 1 91 ? 14.836 -2.217 19.297 1.00 89.81 91 GLU A N 1
ATOM 680 C CA . GLU A 1 91 ? 16.301 -2.041 19.354 1.00 89.81 91 GLU A CA 1
ATOM 681 C C . GLU A 1 91 ? 16.905 -1.721 17.974 1.00 89.81 91 GLU A C 1
ATOM 683 O O . GLU A 1 91 ? 17.824 -0.912 17.852 1.00 89.81 91 GLU A O 1
ATOM 688 N N . SER A 1 92 ? 16.356 -2.332 16.919 1.00 89.62 92 SER A N 1
ATOM 689 C CA . SER A 1 92 ? 16.697 -2.026 15.535 1.00 89.62 92 SER A CA 1
ATOM 690 C C . SER A 1 92 ? 15.436 -1.722 14.736 1.00 89.62 92 SER A C 1
ATOM 692 O O . SER A 1 92 ? 14.627 -2.612 14.462 1.00 89.62 92 SER A O 1
ATOM 694 N N . VAL A 1 93 ? 15.290 -0.455 14.347 1.00 93.19 93 VAL A N 1
ATOM 695 C CA . VAL A 1 93 ? 14.184 0.005 13.504 1.00 93.19 93 VAL A CA 1
ATOM 696 C C . VAL A 1 93 ? 14.358 -0.562 12.089 1.00 93.19 93 VAL A C 1
ATOM 698 O O . VAL A 1 93 ? 15.387 -0.303 11.448 1.00 93.19 93 VAL A O 1
ATOM 701 N N . PRO A 1 94 ? 13.383 -1.332 11.575 1.00 92.06 94 PRO A N 1
ATOM 702 C CA . PRO A 1 94 ? 13.523 -1.985 10.284 1.00 92.06 94 PRO A CA 1
ATOM 703 C C . PRO A 1 94 ? 13.419 -0.990 9.125 1.00 92.06 94 PRO A C 1
ATOM 705 O O . PRO A 1 94 ? 12.718 0.018 9.197 1.00 92.06 94 PRO A O 1
ATOM 708 N N . GLU A 1 95 ? 14.048 -1.325 7.995 1.00 93.25 95 GLU A N 1
ATOM 709 C CA . GLU A 1 95 ? 13.905 -0.596 6.724 1.00 93.25 95 GLU A CA 1
ATOM 710 C C . GLU A 1 95 ? 12.575 -0.944 6.045 1.00 93.25 95 GLU A C 1
ATOM 712 O O . GLU A 1 95 ? 12.510 -1.516 4.956 1.00 93.25 95 GLU A O 1
ATOM 717 N N . THR A 1 96 ? 11.488 -0.664 6.754 1.00 94.88 96 THR A N 1
ATOM 718 C CA . THR A 1 96 ? 10.118 -0.956 6.349 1.00 94.88 96 THR A CA 1
ATOM 719 C C . THR A 1 96 ? 9.326 0.332 6.245 1.00 94.88 96 THR A C 1
ATOM 721 O O . THR A 1 96 ? 9.518 1.279 7.010 1.00 94.88 96 THR A O 1
ATOM 724 N N . GLN A 1 97 ? 8.415 0.345 5.286 1.00 97.94 97 GLN A N 1
ATOM 725 C CA . GLN A 1 97 ? 7.491 1.432 5.060 1.00 97.94 97 GLN A CA 1
ATOM 726 C C . GLN A 1 97 ? 6.068 0.894 4.938 1.00 97.94 97 GLN A C 1
ATOM 728 O O . GLN A 1 97 ? 5.844 -0.272 4.593 1.00 97.94 97 GLN A O 1
ATOM 733 N N . PHE A 1 98 ? 5.103 1.771 5.196 1.00 98.50 98 PHE A N 1
ATOM 734 C CA . PHE A 1 98 ? 3.692 1.427 5.166 1.00 98.50 98 PHE A CA 1
ATOM 735 C C . PHE A 1 98 ? 2.874 2.447 4.394 1.00 98.50 98 PHE A C 1
ATOM 737 O O . PHE A 1 98 ? 3.197 3.636 4.370 1.00 98.50 98 PHE A O 1
ATOM 744 N N . HIS A 1 99 ? 1.759 1.984 3.834 1.00 98.62 99 HIS A N 1
ATOM 745 C CA . HIS A 1 99 ? 0.610 2.851 3.595 1.00 98.62 99 HIS A CA 1
ATOM 746 C C . HIS A 1 99 ? -0.473 2.520 4.616 1.00 98.62 99 HIS A C 1
ATOM 748 O O . HIS A 1 99 ? -0.800 1.351 4.807 1.00 98.62 99 HIS A O 1
ATOM 754 N N . VAL A 1 100 ? -1.050 3.544 5.237 1.00 98.69 100 VAL A N 1
ATOM 755 C CA . VAL A 1 100 ? -2.209 3.442 6.130 1.00 98.69 100 VAL A CA 1
ATOM 756 C C . VAL A 1 100 ? -3.344 4.230 5.495 1.00 98.69 100 VAL A C 1
ATOM 758 O O . VAL A 1 100 ? -3.216 5.438 5.306 1.00 98.69 100 VAL A O 1
ATOM 761 N N . ALA A 1 101 ? -4.436 3.565 5.129 1.00 98.19 101 ALA A N 1
ATOM 762 C CA . ALA A 1 101 ? -5.553 4.204 4.442 1.00 98.19 101 ALA A CA 1
ATOM 763 C C . ALA A 1 101 ? -6.886 3.943 5.139 1.00 98.19 101 ALA A C 1
ATOM 765 O O . ALA A 1 101 ? -7.164 2.837 5.600 1.00 98.19 101 ALA A O 1
ATOM 766 N N . GLY A 1 102 ? -7.739 4.957 5.183 1.00 97.25 102 GLY A N 1
ATOM 767 C CA . GLY A 1 102 ? -9.051 4.874 5.810 1.00 97.25 102 GLY A CA 1
ATOM 768 C C . GLY A 1 102 ? -9.857 6.147 5.607 1.00 97.25 102 GLY A C 1
ATOM 769 O O . GLY A 1 102 ? -9.418 7.064 4.920 1.00 97.25 102 GLY A O 1
ATOM 770 N N . TYR A 1 103 ? -11.022 6.210 6.240 1.00 95.44 103 TYR A N 1
ATOM 771 C CA . TYR A 1 103 ? -11.805 7.439 6.337 1.00 95.44 103 TYR A CA 1
ATOM 772 C C . TYR A 1 103 ? -11.756 7.952 7.771 1.00 95.44 103 TYR A C 1
ATOM 774 O O . TYR A 1 103 ? -12.003 7.201 8.716 1.00 95.44 103 TYR A O 1
ATOM 782 N N . HIS A 1 104 ? -11.450 9.233 7.947 1.00 93.19 104 HIS A N 1
ATOM 783 C CA . HIS A 1 104 ? -11.634 9.902 9.220 1.00 93.19 104 HIS A CA 1
ATOM 784 C C . HIS A 1 104 ? -13.125 10.203 9.415 1.00 93.19 104 HIS A C 1
ATOM 786 O O . HIS A 1 104 ? -13.708 11.088 8.789 1.00 93.19 104 HIS A O 1
ATOM 792 N N . THR A 1 105 ? -13.764 9.409 10.272 1.00 84.75 105 THR A N 1
ATOM 793 C CA . THR A 1 105 ? -15.176 9.566 10.627 1.00 84.75 105 THR A CA 1
ATOM 794 C C . THR A 1 105 ? -15.327 10.623 11.719 1.00 84.75 105 THR A C 1
ATOM 796 O O . THR A 1 105 ? -14.646 10.552 12.742 1.00 84.75 105 THR A O 1
ATOM 799 N N . GLY A 1 106 ? -16.239 11.577 11.536 1.00 80.06 106 GLY A N 1
ATOM 800 C CA . GLY A 1 106 ? -16.428 12.712 12.452 1.00 80.06 106 GLY A CA 1
ATOM 801 C C . GLY A 1 106 ? -16.472 14.060 11.733 1.00 80.06 106 GLY A C 1
ATOM 802 O O . GLY A 1 106 ? -16.951 15.037 12.300 1.00 80.06 106 GLY A O 1
ATOM 803 N N . THR A 1 107 ? -16.046 14.088 10.471 1.00 79.62 107 THR A N 1
ATOM 804 C CA . THR A 1 107 ? -16.284 15.176 9.519 1.00 79.62 107 THR A CA 1
ATOM 805 C C . THR A 1 107 ? -17.505 14.864 8.646 1.00 79.62 107 THR A C 1
ATOM 807 O O . THR A 1 107 ? -17.909 13.705 8.503 1.00 79.62 107 THR A O 1
ATOM 810 N N . ALA A 1 108 ? -18.111 15.896 8.056 1.00 84.81 108 ALA A N 1
ATOM 811 C CA . ALA A 1 108 ? -19.183 15.755 7.074 1.00 84.81 108 ALA A CA 1
ATOM 812 C C . ALA A 1 108 ? -18.811 16.548 5.804 1.00 84.81 108 ALA A C 1
ATOM 814 O O . ALA A 1 108 ? -18.874 17.777 5.848 1.00 84.81 108 ALA A O 1
ATOM 815 N N . PRO A 1 109 ? -18.429 15.883 4.691 1.00 87.88 109 PRO A N 1
ATOM 816 C CA . PRO A 1 109 ? -18.341 14.426 4.494 1.00 87.88 109 PRO A CA 1
ATOM 817 C C . PRO A 1 109 ? -17.158 13.764 5.244 1.00 87.88 109 PRO A C 1
ATOM 819 O O . PRO A 1 109 ? -16.236 14.470 5.659 1.00 87.88 109 PRO A O 1
ATOM 822 N N . PRO A 1 110 ? -17.160 12.423 5.429 1.00 91.81 110 PRO A N 1
ATOM 823 C CA . PRO A 1 110 ? -16.004 11.692 5.952 1.00 91.81 110 PRO A CA 1
ATOM 824 C C . PRO A 1 110 ? -14.757 11.924 5.095 1.00 91.81 110 PRO A C 1
ATOM 826 O O . PRO A 1 110 ? -14.816 11.775 3.874 1.00 91.81 110 PRO A O 1
ATOM 829 N N . ASP A 1 111 ? -13.642 12.257 5.738 1.00 92.44 111 ASP A N 1
ATOM 830 C CA . ASP A 1 111 ? -12.401 12.643 5.062 1.00 92.44 111 ASP A CA 1
ATOM 831 C C . ASP A 1 111 ? -11.561 11.403 4.679 1.00 92.44 111 ASP A C 1
ATOM 833 O O . ASP A 1 111 ? -11.155 10.650 5.572 1.00 92.44 111 ASP A O 1
ATOM 837 N N . PRO A 1 112 ? -11.323 11.118 3.383 1.00 94.38 112 PRO A N 1
ATOM 838 C CA . PRO A 1 112 ? -10.441 10.035 2.967 1.00 94.38 112 PRO A CA 1
ATOM 839 C C . PRO A 1 112 ? -8.987 10.375 3.293 1.00 94.38 112 PRO A C 1
ATOM 841 O O . PRO A 1 112 ? -8.479 11.431 2.930 1.00 94.38 112 PRO A O 1
ATOM 844 N N . GLN A 1 113 ? -8.268 9.439 3.900 1.00 96.00 113 GLN A N 1
ATOM 845 C CA . GLN A 1 113 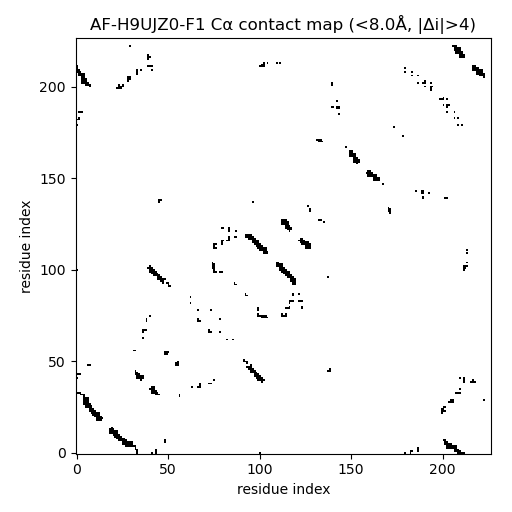? -6.878 9.637 4.287 1.00 96.00 113 GLN A CA 1
ATOM 846 C C . GLN A 1 113 ? -6.011 8.468 3.837 1.00 96.00 113 GLN A C 1
ATOM 848 O O . GLN A 1 113 ? -6.348 7.306 4.059 1.00 96.00 113 GLN A O 1
ATOM 853 N N . VAL A 1 114 ? -4.868 8.791 3.238 1.00 97.88 114 VAL A N 1
ATOM 854 C CA . VAL A 1 114 ? -3.801 7.868 2.857 1.00 97.88 114 VAL A CA 1
ATOM 855 C C . VAL A 1 114 ? -2.498 8.426 3.404 1.00 97.88 114 VAL A C 1
ATOM 857 O O . VAL A 1 114 ? -1.994 9.447 2.940 1.00 97.88 114 VAL A O 1
ATOM 860 N N . TRP A 1 115 ? -1.947 7.733 4.384 1.00 98.44 115 TRP A N 1
ATOM 861 C CA . TRP A 1 115 ? -0.707 8.078 5.056 1.00 98.44 115 TRP A CA 1
ATOM 862 C C . TRP A 1 115 ? 0.402 7.140 4.615 1.00 98.44 115 TRP A C 1
ATOM 864 O O . TRP A 1 115 ? 0.187 5.948 4.415 1.00 98.44 115 TRP A O 1
ATOM 874 N N . HIS A 1 116 ? 1.596 7.687 4.478 1.00 98.50 116 HIS A N 1
ATOM 875 C CA . HIS A 1 116 ? 2.837 6.957 4.293 1.00 98.50 116 HIS A CA 1
ATOM 876 C C . HIS A 1 116 ? 3.634 7.035 5.582 1.00 98.50 116 HIS A C 1
ATOM 878 O O . HIS A 1 116 ? 3.813 8.125 6.128 1.00 98.50 116 HIS A O 1
ATOM 884 N N . VAL A 1 117 ? 4.100 5.884 6.044 1.00 98.69 117 VAL A N 1
ATOM 885 C CA . VAL A 1 117 ? 4.971 5.769 7.209 1.00 98.69 117 VAL A CA 1
ATOM 886 C C . VAL A 1 117 ? 6.306 5.221 6.737 1.00 98.69 117 VAL A C 1
ATOM 888 O O . VAL A 1 117 ? 6.347 4.150 6.135 1.00 98.69 117 VAL A O 1
ATOM 891 N N . ASP A 1 118 ? 7.384 5.943 7.011 1.00 98.12 118 ASP A N 1
ATOM 892 C CA . ASP A 1 118 ? 8.756 5.501 6.796 1.00 98.12 118 ASP A CA 1
ATOM 893 C C . ASP A 1 118 ? 9.439 5.355 8.151 1.00 98.12 118 ASP A C 1
ATOM 895 O O . ASP A 1 118 ? 9.781 6.351 8.793 1.00 98.12 118 ASP A O 1
ATOM 899 N N . LEU A 1 119 ? 9.613 4.105 8.588 1.00 97.19 119 LEU A N 1
ATOM 900 C CA . LEU A 1 119 ? 10.165 3.820 9.907 1.00 97.19 119 LEU A CA 1
ATOM 901 C C . LEU A 1 119 ? 11.622 4.259 10.013 1.00 97.19 119 LEU A C 1
ATOM 903 O O . LEU A 1 119 ? 12.018 4.864 11.007 1.00 97.19 119 LEU A O 1
ATOM 907 N N . LYS A 1 120 ? 12.423 3.998 8.976 1.00 95.12 120 LYS A N 1
ATOM 908 C CA . LYS A 1 120 ? 13.858 4.295 8.994 1.00 95.12 120 LYS A CA 1
ATOM 909 C C . LYS A 1 120 ? 14.119 5.794 9.110 1.00 95.12 120 LYS A C 1
ATOM 911 O O . LYS A 1 120 ? 15.052 6.198 9.799 1.00 95.12 120 LYS A O 1
ATOM 916 N N . HIS A 1 121 ? 13.289 6.599 8.453 1.00 96.88 121 HIS A N 1
ATOM 917 C CA . HIS A 1 121 ? 13.368 8.058 8.496 1.00 96.88 121 HIS A CA 1
ATOM 918 C C . HIS A 1 121 ? 12.470 8.690 9.565 1.00 96.88 121 HIS A C 1
ATOM 920 O O . HIS A 1 121 ? 12.387 9.916 9.621 1.00 96.88 121 HIS A O 1
ATOM 926 N N . ASN A 1 122 ? 11.802 7.879 10.397 1.00 97.81 122 ASN A N 1
ATOM 927 C CA . ASN A 1 122 ? 10.863 8.326 11.425 1.00 97.81 122 ASN A CA 1
ATOM 928 C C . ASN A 1 122 ? 9.864 9.372 10.883 1.00 97.81 122 ASN A C 1
ATOM 930 O O . ASN A 1 122 ? 9.684 10.452 11.449 1.00 97.81 122 ASN A O 1
ATOM 934 N N . SER A 1 123 ? 9.275 9.089 9.717 1.00 98.25 123 SER A N 1
ATOM 935 C CA . SER A 1 123 ? 8.451 10.043 8.972 1.00 98.25 123 SER A CA 1
ATOM 936 C C . SER A 1 123 ? 7.038 9.517 8.768 1.00 98.25 123 SER A C 1
ATOM 938 O O . SER A 1 123 ? 6.842 8.381 8.345 1.00 98.25 123 SER A O 1
ATOM 940 N N . VAL A 1 124 ? 6.049 10.374 9.021 1.00 98.62 124 VAL A N 1
ATOM 941 C CA . VAL A 1 124 ? 4.629 10.102 8.775 1.00 98.62 124 VAL A CA 1
ATOM 942 C C . VAL A 1 124 ? 4.074 11.244 7.930 1.00 98.62 124 VAL A C 1
ATOM 944 O O . VAL A 1 124 ? 4.118 12.401 8.344 1.00 98.62 124 VAL A O 1
ATOM 947 N N . GLN A 1 125 ? 3.600 10.940 6.721 1.00 98.06 125 GLN A N 1
ATOM 948 C CA . GLN A 1 125 ? 3.180 11.945 5.738 1.00 98.06 125 GLN A CA 1
ATOM 949 C C . GLN A 1 125 ? 1.859 11.567 5.081 1.00 98.06 125 GLN A C 1
ATOM 951 O O . GLN A 1 125 ? 1.720 10.464 4.553 1.00 98.06 125 GLN A O 1
ATOM 956 N N . GLN A 1 126 ? 0.918 12.504 5.017 1.00 97.19 126 GLN A N 1
ATOM 957 C CA . GLN A 1 126 ? -0.279 12.330 4.202 1.00 97.19 126 GLN A CA 1
ATOM 958 C C . GLN A 1 126 ? 0.090 12.429 2.717 1.00 97.19 126 GLN A C 1
ATOM 960 O O . GLN A 1 126 ? 0.832 13.322 2.305 1.00 97.19 126 GLN A O 1
ATOM 965 N N . LYS A 1 127 ? -0.388 11.481 1.909 1.00 96.44 127 LYS A N 1
ATOM 966 C CA . LYS A 1 127 ? -0.076 11.387 0.474 1.00 96.44 127 LYS A CA 1
ATOM 967 C C . LYS A 1 127 ? -1.209 11.855 -0.420 1.00 96.44 127 LYS A C 1
ATOM 969 O O . LYS A 1 127 ? -0.931 12.312 -1.525 1.00 96.44 127 LYS A O 1
ATOM 974 N N . ASN A 1 128 ? -2.458 11.733 0.020 1.00 94.38 128 ASN A N 1
ATOM 975 C CA . ASN A 1 128 ? -3.586 12.245 -0.743 1.00 94.38 128 ASN A CA 1
ATOM 976 C C . ASN A 1 128 ? -3.813 13.731 -0.403 1.00 94.38 128 ASN A C 1
ATOM 978 O O . ASN A 1 128 ? -4.037 14.051 0.764 1.00 94.38 128 ASN A O 1
ATOM 982 N N . PRO A 1 129 ? -3.745 14.644 -1.386 1.00 86.94 129 PRO A N 1
ATOM 983 C CA . PRO A 1 129 ? -4.163 16.028 -1.195 1.00 86.94 129 PRO A CA 1
ATOM 984 C C . PRO A 1 129 ? -5.681 16.114 -1.010 1.00 86.94 129 PRO A C 1
ATOM 986 O O . PRO A 1 129 ? -6.413 15.247 -1.497 1.00 86.94 129 PRO A O 1
ATOM 989 N N . GLU A 1 130 ? -6.150 17.203 -0.400 1.00 81.69 130 GLU A N 1
ATOM 990 C CA . GLU A 1 130 ? -7.574 17.552 -0.412 1.00 81.69 130 GLU A CA 1
ATOM 991 C C . GLU A 1 130 ? -8.089 17.645 -1.860 1.00 81.69 130 GLU A C 1
ATOM 993 O O . GLU A 1 130 ? -7.399 18.146 -2.755 1.00 81.69 130 GLU A O 1
ATOM 998 N N . ASP A 1 131 ? -9.286 17.101 -2.091 1.00 80.25 131 ASP A N 1
ATOM 999 C CA . ASP A 1 131 ? -10.027 17.132 -3.360 1.00 80.25 131 ASP A CA 1
ATOM 1000 C C . ASP A 1 131 ? -9.299 16.582 -4.601 1.00 80.25 131 ASP A C 1
ATOM 1002 O O . ASP A 1 131 ? -9.686 16.865 -5.738 1.00 80.25 131 ASP A O 1
ATOM 1006 N N . LYS A 1 132 ? -8.256 15.760 -4.425 1.00 87.06 132 LYS A N 1
ATOM 1007 C CA . LYS A 1 132 ? -7.539 15.126 -5.543 1.00 87.06 132 LYS A CA 1
ATOM 1008 C C . LYS A 1 132 ? -7.571 13.610 -5.458 1.00 87.06 132 LYS A C 1
ATOM 1010 O O . LYS A 1 132 ? -7.083 13.006 -4.506 1.00 87.06 132 LYS A O 1
ATOM 1015 N N . GLN A 1 133 ? -8.089 1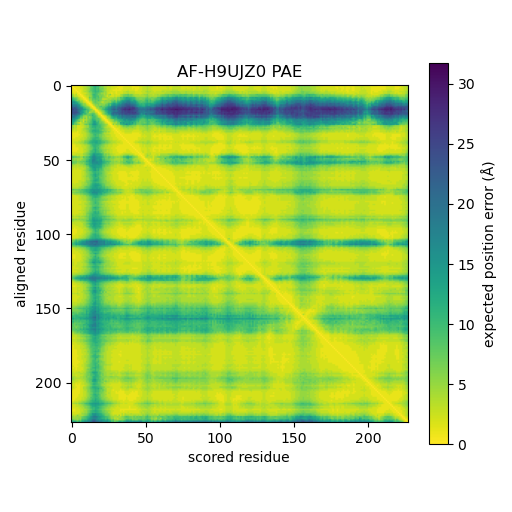2.994 -6.516 1.00 89.75 133 GLN A N 1
ATOM 1016 C CA . GLN A 1 133 ? -7.993 11.555 -6.732 1.00 89.75 133 GLN A CA 1
ATOM 1017 C C . GLN A 1 133 ? -6.666 11.208 -7.410 1.00 89.75 133 GLN A C 1
ATOM 1019 O O . GLN A 1 133 ? -6.110 11.991 -8.182 1.00 89.75 133 GLN A O 1
ATOM 1024 N N . GLY A 1 134 ? -6.134 10.033 -7.095 1.00 94.19 134 GLY A N 1
ATOM 1025 C CA . GLY A 1 134 ? -4.843 9.593 -7.599 1.00 94.19 134 GLY A CA 1
ATOM 1026 C C . GLY A 1 134 ? -4.457 8.225 -7.063 1.00 94.19 134 GLY A C 1
ATOM 1027 O O . GLY A 1 134 ? -5.261 7.522 -6.450 1.00 94.19 134 GLY A O 1
ATOM 1028 N N . ALA A 1 135 ? -3.196 7.866 -7.272 1.00 94.69 135 ALA A N 1
ATOM 1029 C CA . ALA A 1 135 ? -2.620 6.623 -6.791 1.00 94.69 135 ALA A CA 1
ATOM 1030 C C . ALA A 1 135 ? -1.269 6.876 -6.120 1.00 94.69 135 ALA A C 1
ATOM 1032 O O . ALA A 1 135 ? -0.534 7.800 -6.466 1.00 94.69 135 ALA A O 1
ATOM 1033 N N . THR A 1 136 ? -0.939 6.020 -5.160 1.00 95.62 136 THR A N 1
ATOM 1034 C CA . THR A 1 136 ? 0.379 5.945 -4.533 1.00 95.62 136 THR A CA 1
ATOM 1035 C C . THR A 1 136 ? 0.774 4.478 -4.431 1.00 95.62 136 THR A C 1
ATOM 1037 O O . THR A 1 136 ? -0.084 3.604 -4.300 1.00 95.62 136 THR A O 1
ATOM 1040 N N . TRP A 1 137 ? 2.067 4.204 -4.537 1.00 95.56 137 TRP A N 1
ATOM 1041 C CA . TRP A 1 137 ? 2.632 2.860 -4.528 1.00 95.56 137 TRP A CA 1
ATOM 1042 C C . TRP A 1 137 ? 3.966 2.866 -3.786 1.00 95.56 137 TRP A C 1
ATOM 1044 O O . TRP A 1 137 ? 4.581 3.916 -3.594 1.00 95.56 137 TRP A O 1
ATOM 1054 N N . GLY A 1 138 ? 4.398 1.686 -3.353 1.00 94.62 138 GLY A N 1
ATOM 1055 C CA . GLY A 1 138 ? 5.635 1.475 -2.611 1.00 94.62 138 GLY A CA 1
ATOM 1056 C C . GLY A 1 138 ? 6.252 0.117 -2.936 1.00 94.62 138 GLY A C 1
ATOM 1057 O O . GLY A 1 138 ? 5.610 -0.731 -3.555 1.00 94.62 138 GLY A O 1
ATOM 1058 N N . GLY A 1 139 ? 7.508 -0.081 -2.539 1.00 92.81 139 GLY A N 1
ATOM 1059 C CA . GLY A 1 139 ? 8.279 -1.277 -2.878 1.00 92.81 139 GLY A CA 1
ATOM 1060 C C . GLY A 1 139 ? 8.842 -1.204 -4.297 1.00 92.81 139 GLY A C 1
ATOM 1061 O O . GLY A 1 139 ? 9.464 -0.212 -4.671 1.00 92.81 139 GLY A O 1
ATOM 1062 N N . GLU A 1 140 ? 8.639 -2.258 -5.089 1.00 92.00 140 GLU A N 1
ATOM 1063 C CA . GLU A 1 140 ? 9.153 -2.34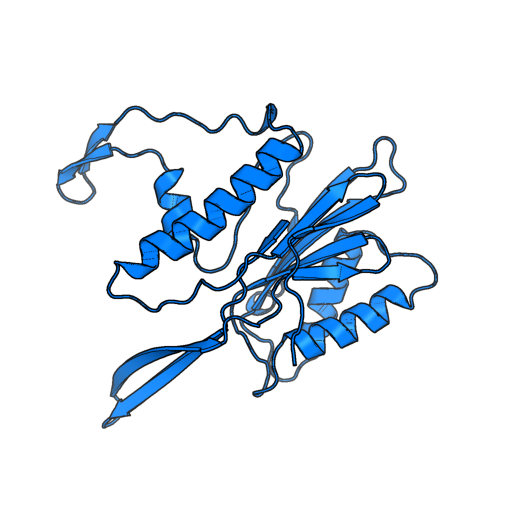3 -6.460 1.00 92.00 140 GLU A CA 1
ATOM 1064 C C . GLU A 1 140 ? 8.244 -1.583 -7.441 1.00 92.00 140 GLU A C 1
ATOM 1066 O O . GLU A 1 140 ? 7.307 -2.122 -8.033 1.00 92.00 140 GLU A O 1
ATOM 1071 N N . ALA A 1 141 ? 8.508 -0.285 -7.559 1.00 91.88 141 ALA A N 1
ATOM 1072 C CA . ALA A 1 141 ? 7.640 0.674 -8.232 1.00 91.88 141 ALA A CA 1
ATOM 1073 C C . ALA A 1 141 ? 8.105 1.081 -9.637 1.00 91.88 141 ALA A C 1
ATOM 1075 O O . ALA A 1 141 ? 7.395 1.814 -10.328 1.00 91.88 141 ALA A O 1
ATOM 1076 N N . ASP A 1 142 ? 9.300 0.674 -10.064 1.00 92.50 142 ASP A N 1
ATOM 1077 C CA . ASP A 1 142 ? 9.930 1.210 -11.272 1.00 92.50 142 ASP A CA 1
ATOM 1078 C C . ASP A 1 142 ? 9.142 0.875 -12.545 1.00 92.50 142 ASP A C 1
ATOM 1080 O O . ASP A 1 142 ? 9.006 1.731 -13.418 1.00 92.50 142 ASP A O 1
ATOM 1084 N N . ILE A 1 143 ? 8.562 -0.327 -12.629 1.00 94.62 143 ILE A N 1
ATOM 1085 C CA . ILE A 1 143 ? 7.740 -0.752 -13.771 1.00 94.62 143 ILE A CA 1
ATOM 1086 C C . ILE A 1 143 ? 6.506 0.134 -13.920 1.00 94.62 143 ILE A C 1
ATOM 1088 O O . ILE A 1 143 ? 6.314 0.741 -14.973 1.00 94.62 143 ILE A O 1
ATOM 1092 N N . ILE A 1 144 ? 5.686 0.245 -12.870 1.00 94.19 144 ILE A N 1
ATOM 1093 C CA . ILE A 1 144 ? 4.471 1.061 -12.936 1.00 94.19 144 ILE A CA 1
ATOM 1094 C C . ILE A 1 144 ? 4.808 2.543 -13.117 1.00 94.19 144 ILE A C 1
ATOM 1096 O O . ILE A 1 144 ? 4.171 3.222 -13.914 1.00 94.19 144 ILE A O 1
ATOM 1100 N N . THR A 1 145 ? 5.877 3.030 -12.481 1.00 92.50 145 THR A N 1
ATOM 1101 C CA . THR A 1 145 ? 6.337 4.415 -12.652 1.00 92.50 145 THR A CA 1
ATOM 1102 C C . THR A 1 145 ? 6.715 4.693 -14.106 1.00 92.50 145 THR A C 1
ATOM 1104 O O . THR A 1 145 ? 6.347 5.735 -14.637 1.00 92.50 145 THR A O 1
ATOM 1107 N N . ARG A 1 146 ? 7.390 3.758 -14.788 1.00 90.81 146 ARG A N 1
ATOM 1108 C CA . ARG A 1 146 ? 7.736 3.890 -16.215 1.00 90.81 146 ARG A CA 1
ATOM 1109 C C . ARG A 1 146 ? 6.516 3.877 -17.127 1.00 90.81 146 ARG A C 1
ATOM 1111 O O . ARG A 1 146 ? 6.507 4.616 -18.102 1.00 90.81 146 ARG A O 1
ATOM 1118 N N . LEU A 1 147 ? 5.505 3.063 -16.823 1.00 91.12 147 LEU A N 1
ATOM 1119 C CA . LEU A 1 147 ? 4.267 3.011 -17.612 1.00 91.12 147 LEU A CA 1
ATOM 1120 C C . LEU A 1 147 ? 3.473 4.321 -17.544 1.00 91.12 147 LEU A C 1
ATOM 1122 O O . LEU A 1 147 ? 2.751 4.646 -18.482 1.00 91.12 147 LEU A O 1
ATOM 1126 N N . LEU A 1 148 ? 3.601 5.056 -16.439 1.00 90.62 148 LEU A N 1
ATOM 1127 C CA . LEU A 1 148 ? 2.857 6.289 -16.180 1.00 90.62 148 LEU A CA 1
ATOM 1128 C C . LEU A 1 148 ? 3.681 7.559 -16.415 1.00 90.62 148 LEU A C 1
ATOM 1130 O O . LEU A 1 148 ? 3.139 8.659 -16.352 1.00 90.62 148 LEU A O 1
ATOM 1134 N N . ALA A 1 149 ? 4.984 7.434 -16.655 1.00 89.81 149 ALA A N 1
ATOM 1135 C CA . ALA A 1 149 ? 5.840 8.574 -16.931 1.00 89.81 149 ALA A CA 1
ATOM 1136 C C . ALA A 1 149 ? 5.682 9.033 -18.391 1.00 89.81 149 ALA A C 1
ATOM 1138 O O . ALA A 1 149 ? 5.580 8.197 -19.292 1.00 89.81 149 ALA A O 1
ATOM 1139 N N . PRO A 1 150 ? 5.733 10.350 -18.661 1.00 89.19 150 PRO A N 1
ATOM 1140 C CA . PRO A 1 150 ? 5.965 10.845 -20.010 1.00 89.19 150 PRO A CA 1
ATOM 1141 C C . PRO A 1 150 ? 7.247 10.234 -20.585 1.00 89.19 150 PRO A C 1
ATOM 1143 O O . PRO A 1 150 ? 8.259 10.120 -19.889 1.00 89.19 150 PRO A O 1
ATOM 1146 N N . VAL A 1 151 ? 7.210 9.857 -21.860 1.00 89.31 151 VAL A N 1
ATOM 1147 C CA . VAL A 1 151 ? 8.353 9.265 -22.562 1.00 89.31 151 VAL A CA 1
ATOM 1148 C C . VAL A 1 151 ? 8.757 10.134 -23.743 1.00 89.31 151 VAL A C 1
ATOM 1150 O O . VAL A 1 151 ? 7.934 10.798 -24.370 1.00 89.31 151 VAL A O 1
ATOM 1153 N N . ALA A 1 152 ? 10.049 10.132 -24.047 1.00 92.38 152 ALA A N 1
ATOM 1154 C CA . ALA A 1 152 ? 10.625 10.904 -25.132 1.00 92.38 152 ALA A CA 1
ATOM 1155 C C . ALA A 1 152 ? 11.682 10.076 -25.865 1.00 92.38 152 ALA A C 1
ATOM 1157 O O . ALA A 1 152 ? 12.322 9.194 -25.291 1.00 92.38 152 ALA A O 1
ATOM 1158 N N . THR A 1 153 ? 11.878 10.380 -27.142 1.00 93.50 153 THR A N 1
ATOM 1159 C CA . THR A 1 153 ? 13.048 9.926 -27.897 1.00 93.50 153 THR A CA 1
ATOM 1160 C C . THR A 1 153 ? 14.264 10.743 -27.478 1.00 93.50 153 THR A C 1
ATOM 1162 O O . THR A 1 153 ? 14.153 11.939 -27.197 1.00 93.50 153 THR A O 1
ATOM 1165 N N . LEU A 1 154 ? 15.428 10.102 -27.428 1.00 94.94 154 LEU A N 1
ATOM 1166 C CA . LEU A 1 154 ? 16.686 10.742 -27.057 1.00 94.94 154 LEU A CA 1
ATOM 1167 C C . LEU A 1 154 ? 17.615 10.798 -28.273 1.00 94.94 154 LEU A C 1
ATOM 1169 O O . LEU A 1 154 ? 17.811 9.782 -28.935 1.00 94.94 154 LEU A O 1
ATOM 1173 N N . ALA A 1 155 ? 18.219 11.958 -28.534 1.00 94.00 155 ALA A N 1
ATOM 1174 C CA . ALA A 1 155 ? 19.269 12.103 -29.548 1.00 94.00 155 ALA A CA 1
ATOM 1175 C C . ALA A 1 155 ? 20.597 11.503 -29.053 1.00 94.00 155 ALA A C 1
ATOM 1177 O O . ALA A 1 155 ? 21.385 10.960 -29.824 1.00 94.00 155 ALA A O 1
ATOM 1178 N N . SER A 1 156 ? 20.832 11.604 -27.746 1.00 94.25 156 SER A N 1
ATOM 1179 C CA . SER A 1 156 ? 21.939 11.006 -27.001 1.00 94.25 156 SER A CA 1
ATOM 1180 C C . SER A 1 156 ? 21.528 10.875 -25.522 1.00 94.25 156 SER A C 1
ATOM 1182 O O . SER A 1 156 ? 20.493 11.426 -25.134 1.00 94.25 156 SER A O 1
ATOM 1184 N N . PRO A 1 157 ? 22.264 10.134 -24.671 1.00 92.69 157 PRO A N 1
ATOM 1185 C CA . PRO A 1 157 ? 21.898 9.976 -23.263 1.00 92.69 157 PRO A CA 1
ATOM 1186 C C . PRO A 1 157 ? 21.680 11.328 -22.566 1.00 92.69 157 PRO A C 1
ATOM 1188 O O . PRO A 1 157 ? 22.584 12.155 -22.503 1.00 92.69 157 PRO A O 1
ATOM 1191 N N . GLY A 1 158 ? 20.464 11.553 -22.062 1.00 88.44 158 GLY A N 1
ATOM 1192 C CA . GLY A 1 158 ? 20.068 12.800 -21.395 1.00 88.44 158 GLY A CA 1
ATOM 1193 C C . GLY A 1 158 ? 19.651 13.951 -22.321 1.00 88.44 158 GLY A C 1
ATOM 1194 O O . GLY A 1 158 ? 19.170 14.964 -21.821 1.00 88.44 158 GLY A O 1
ATOM 1195 N N . VAL A 1 159 ? 19.773 13.812 -23.646 1.00 94.50 159 VAL A N 1
ATOM 1196 C CA . VAL A 1 159 ? 19.380 14.847 -24.617 1.00 94.50 159 VAL A CA 1
ATOM 1197 C C . VAL A 1 159 ? 18.094 14.434 -25.324 1.00 94.50 159 VAL A C 1
ATOM 1199 O O . VAL A 1 159 ? 18.100 13.551 -26.183 1.00 94.50 159 VAL A O 1
ATOM 1202 N N . ILE A 1 160 ? 16.986 15.082 -24.963 1.00 94.50 160 ILE A N 1
ATOM 1203 C CA . ILE A 1 160 ? 15.665 14.843 -25.558 1.00 94.50 160 ILE A CA 1
ATOM 1204 C C . ILE A 1 160 ? 15.660 15.305 -27.020 1.00 94.50 160 ILE A C 1
ATOM 1206 O O . ILE A 1 160 ? 16.007 16.444 -27.319 1.00 94.50 160 ILE A O 1
ATOM 1210 N N . GLN A 1 161 ? 15.250 14.416 -27.925 1.00 95.25 161 GLN A N 1
ATOM 1211 C CA . GLN A 1 161 ? 15.042 14.714 -29.343 1.00 95.25 161 GLN A CA 1
ATOM 1212 C C . GLN A 1 161 ? 13.599 15.142 -29.615 1.00 95.25 161 GLN A C 1
ATOM 1214 O O . GLN A 1 161 ? 13.366 16.160 -30.259 1.00 95.25 161 GLN A O 1
ATOM 1219 N N . SER A 1 162 ? 12.629 14.355 -29.148 1.00 94.81 162 SER A N 1
ATOM 1220 C CA . SER A 1 162 ? 11.205 14.679 -29.262 1.00 94.81 162 SER A CA 1
ATOM 1221 C C . SER A 1 162 ? 10.388 13.944 -28.205 1.00 94.81 162 SER A C 1
ATOM 1223 O O . SER A 1 162 ? 10.655 12.775 -27.913 1.00 94.81 162 SER A O 1
ATOM 1225 N N . GLU A 1 163 ? 9.397 14.623 -27.634 1.00 92.88 163 GLU A N 1
ATOM 1226 C CA . GLU A 1 163 ? 8.424 14.019 -26.722 1.00 92.88 163 GLU A CA 1
ATOM 1227 C C . GLU A 1 163 ? 7.443 13.136 -27.497 1.00 92.88 163 GLU A C 1
ATOM 1229 O O . GLU A 1 163 ? 7.002 13.484 -28.595 1.00 92.88 163 GLU A O 1
ATOM 1234 N N . LEU A 1 164 ? 7.099 11.982 -26.9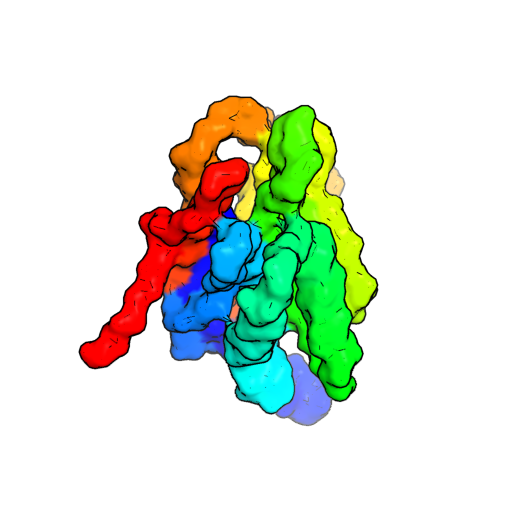28 1.00 89.25 164 LEU A N 1
ATOM 1235 C CA . LEU A 1 164 ? 6.061 11.117 -27.475 1.00 89.25 164 LEU A CA 1
ATOM 1236 C C . LEU A 1 164 ? 4.702 11.469 -26.853 1.00 89.25 164 LEU A C 1
ATOM 1238 O O . LEU A 1 164 ? 4.653 12.000 -25.740 1.00 89.25 164 LEU A O 1
ATOM 1242 N N . PRO A 1 165 ? 3.586 11.151 -27.536 1.00 88.75 165 PRO A N 1
ATOM 1243 C CA . PRO A 1 165 ? 2.257 11.362 -26.983 1.00 88.75 165 PRO A CA 1
ATOM 1244 C C . PRO A 1 165 ? 2.114 10.714 -25.603 1.00 88.75 165 PRO A C 1
ATOM 1246 O O . PRO A 1 165 ? 2.350 9.518 -25.437 1.00 88.75 165 PRO A O 1
ATOM 1249 N N . TYR A 1 166 ? 1.695 11.513 -24.625 1.00 88.00 166 TYR A N 1
ATOM 1250 C CA . TYR A 1 166 ? 1.451 11.074 -23.259 1.00 88.00 166 TYR A CA 1
ATOM 1251 C C . TYR A 1 166 ? -0.028 11.246 -22.920 1.00 88.00 166 TYR A C 1
ATOM 1253 O O . TYR A 1 166 ? -0.584 12.339 -23.037 1.00 88.00 166 TYR A O 1
ATOM 1261 N N . GLN A 1 167 ? -0.664 10.157 -22.495 1.00 87.88 167 GLN A N 1
ATOM 1262 C CA . GLN A 1 167 ? -2.051 10.155 -22.045 1.00 87.88 167 GLN A CA 1
ATOM 1263 C C . GLN A 1 167 ? -2.068 9.998 -20.528 1.00 87.88 167 GLN A C 1
ATOM 1265 O O . GLN A 1 167 ? -1.639 8.977 -19.993 1.00 87.88 167 GLN A O 1
ATOM 1270 N N . ARG A 1 168 ? -2.544 11.032 -19.830 1.00 89.94 168 ARG A N 1
ATOM 1271 C CA . ARG A 1 168 ? -2.724 10.977 -18.376 1.00 89.94 168 ARG A CA 1
ATOM 1272 C C . ARG A 1 168 ? -3.874 10.041 -18.037 1.00 89.94 168 ARG A C 1
ATOM 1274 O O . ARG A 1 168 ? -4.902 10.068 -18.708 1.00 89.94 168 ARG A O 1
ATOM 1281 N N . ILE A 1 169 ? -3.715 9.281 -16.958 1.00 93.56 169 ILE A N 1
ATOM 1282 C CA . ILE A 1 169 ? -4.832 8.556 -16.354 1.00 93.56 169 ILE A CA 1
ATOM 1283 C C . ILE A 1 169 ? -5.751 9.580 -15.685 1.00 93.56 169 ILE A C 1
ATOM 1285 O O . ILE A 1 169 ? -5.274 10.321 -14.819 1.00 93.56 169 ILE A O 1
ATOM 1289 N N . PRO A 1 170 ? -7.038 9.628 -16.055 1.00 94.50 170 PRO A N 1
ATOM 1290 C CA . PRO A 1 170 ? -7.975 10.556 -15.455 1.00 94.50 170 PRO A CA 1
ATOM 1291 C C . PRO A 1 170 ? -8.546 9.946 -14.169 1.00 94.50 170 PRO A C 1
ATOM 1293 O O . PRO A 1 170 ? -9.674 9.447 -14.133 1.00 94.50 170 PRO A O 1
ATOM 1296 N N . PHE A 1 171 ? -7.721 9.918 -13.118 1.00 94.94 171 PHE A N 1
ATOM 1297 C CA . PHE A 1 171 ? -8.075 9.318 -11.829 1.00 94.94 171 PHE A CA 1
ATOM 1298 C C . PHE A 1 171 ? -9.361 9.902 -11.240 1.00 94.94 171 PHE A C 1
ATOM 1300 O O . PHE A 1 171 ? -10.069 9.178 -10.557 1.00 94.94 171 PHE A O 1
ATOM 1307 N N . GLU A 1 172 ? -9.677 11.164 -11.538 1.00 93.56 172 GLU A N 1
ATOM 1308 C CA . GLU A 1 172 ? -10.882 11.883 -11.117 1.00 93.56 172 GLU A CA 1
ATOM 1309 C C . GLU A 1 172 ? -12.206 11.260 -11.592 1.00 93.56 172 GLU A C 1
ATOM 1311 O O . GLU A 1 172 ? -13.263 11.566 -11.040 1.00 93.56 172 GLU A O 1
ATOM 1316 N N . PHE A 1 173 ? -12.161 10.399 -12.614 1.00 95.06 173 PHE A N 1
ATOM 1317 C CA . PHE A 1 173 ? -13.333 9.690 -13.132 1.00 95.06 173 PHE A CA 1
ATOM 1318 C C . PHE A 1 173 ? -13.364 8.214 -12.733 1.00 95.06 173 PHE A C 1
ATOM 1320 O O . PHE A 1 173 ? -14.246 7.487 -13.190 1.00 95.06 173 PHE A O 1
ATOM 1327 N N . PHE A 1 174 ? -12.432 7.751 -11.894 1.00 96.88 174 PHE A N 1
ATOM 1328 C CA . PHE A 1 174 ? -12.434 6.361 -11.457 1.00 96.88 174 PHE A CA 1
ATOM 1329 C C . PHE A 1 174 ? -13.651 6.072 -10.580 1.00 96.88 174 PHE A C 1
ATOM 1331 O O . PHE A 1 174 ? -13.858 6.670 -9.522 1.00 96.88 174 PHE A O 1
ATOM 1338 N N . THR A 1 175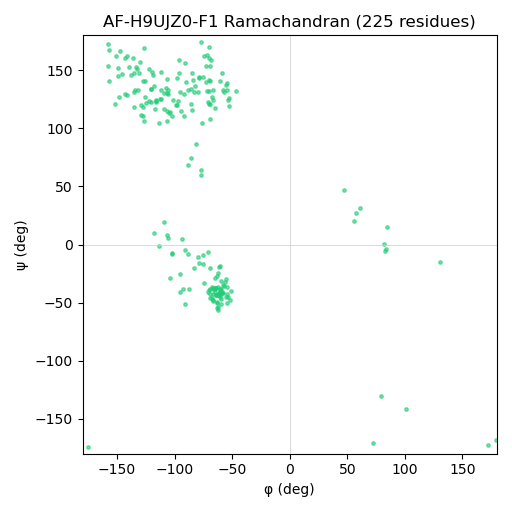 ? -14.428 5.072 -10.981 1.00 96.69 175 THR A N 1
ATOM 1339 C CA . THR A 1 175 ? -15.335 4.383 -10.068 1.00 96.69 175 THR A CA 1
ATOM 1340 C C . THR A 1 175 ? -14.540 3.534 -9.071 1.00 96.69 175 THR A C 1
ATOM 1342 O O . THR A 1 175 ? -13.340 3.289 -9.228 1.00 96.69 175 THR A O 1
ATOM 1345 N N . LEU A 1 176 ? -15.214 3.008 -8.042 1.00 96.00 176 LEU A N 1
ATOM 1346 C CA . LEU A 1 176 ? -14.582 2.043 -7.137 1.00 96.00 176 LEU A CA 1
ATOM 1347 C C . LEU A 1 176 ? -14.070 0.801 -7.890 1.00 96.00 176 LEU A C 1
ATOM 1349 O O . LEU A 1 176 ? -13.030 0.262 -7.518 1.00 96.00 176 LEU A O 1
ATOM 1353 N N . GLN A 1 177 ? -14.771 0.363 -8.943 1.00 97.50 177 GLN A N 1
ATOM 1354 C CA . GLN A 1 177 ? -14.332 -0.769 -9.760 1.00 97.50 177 GLN A CA 1
ATOM 1355 C C . GLN A 1 177 ? -13.088 -0.410 -10.581 1.00 97.50 177 GLN A C 1
ATOM 1357 O O . GLN A 1 177 ? -12.133 -1.179 -10.564 1.00 97.50 177 GLN A O 1
ATOM 1362 N N . ASP A 1 178 ? -13.036 0.780 -11.189 1.00 98.19 178 ASP A N 1
ATOM 1363 C CA . ASP A 1 178 ? -11.846 1.234 -11.929 1.00 98.19 178 ASP A CA 1
ATOM 1364 C C . ASP A 1 178 ? -10.615 1.317 -11.017 1.00 98.19 178 ASP A C 1
ATOM 1366 O O . ASP A 1 178 ? -9.520 0.904 -11.394 1.00 98.19 178 ASP A O 1
ATOM 1370 N N . ALA A 1 179 ? -10.791 1.788 -9.777 1.00 97.38 179 ALA A N 1
ATOM 1371 C CA . ALA A 1 179 ? -9.719 1.821 -8.785 1.00 97.38 179 ALA A CA 1
ATOM 1372 C C . ALA A 1 179 ? -9.240 0.414 -8.385 1.00 97.38 179 ALA A C 1
ATOM 1374 O O . ALA A 1 179 ? -8.036 0.201 -8.200 1.00 97.38 179 ALA A O 1
ATOM 1375 N N . ILE A 1 180 ? -10.158 -0.553 -8.267 1.00 98.06 180 ILE A N 1
ATOM 1376 C CA . ILE A 1 180 ? -9.820 -1.964 -8.040 1.00 98.06 180 ILE A CA 1
ATOM 1377 C C . ILE A 1 180 ? -9.019 -2.492 -9.233 1.00 98.06 180 ILE A C 1
ATOM 1379 O O . ILE A 1 180 ? -7.888 -2.946 -9.043 1.00 98.06 180 ILE A O 1
ATOM 1383 N N . ASP A 1 181 ? -9.545 -2.364 -10.447 1.00 98.25 181 ASP A N 1
ATOM 1384 C CA . ASP A 1 181 ? -8.932 -2.897 -11.664 1.00 98.25 181 ASP A CA 1
ATOM 1385 C C . ASP A 1 181 ? -7.554 -2.280 -11.917 1.00 98.25 181 ASP A C 1
ATOM 1387 O O . ASP A 1 181 ? -6.590 -2.998 -12.199 1.00 98.25 181 ASP A O 1
ATOM 1391 N N . PHE A 1 182 ? -7.417 -0.968 -11.712 1.00 97.62 182 PHE A N 1
ATOM 1392 C CA . PHE A 1 182 ? -6.139 -0.273 -11.808 1.00 97.62 182 PHE A CA 1
ATOM 1393 C C . PHE A 1 182 ? -5.136 -0.750 -10.754 1.00 97.62 182 PHE A C 1
ATOM 1395 O O . PHE A 1 182 ? -3.970 -0.979 -11.077 1.00 97.62 182 PHE A O 1
ATOM 1402 N N . SER A 1 183 ? -5.562 -0.940 -9.500 1.00 97.31 183 SER A N 1
ATOM 1403 C CA . SER A 1 183 ? -4.666 -1.440 -8.447 1.00 97.31 183 SER A CA 1
ATOM 1404 C C . SER A 1 183 ? -4.140 -2.842 -8.765 1.00 97.31 183 SER A C 1
ATOM 1406 O O . SER A 1 183 ? -2.963 -3.135 -8.547 1.00 97.31 183 SER A O 1
ATOM 1408 N N . ILE A 1 184 ? -4.982 -3.683 -9.372 1.00 97.69 184 ILE A N 1
ATOM 1409 C CA . ILE A 1 184 ? -4.576 -5.002 -9.838 1.00 97.69 184 ILE A CA 1
ATOM 1410 C C . ILE A 1 184 ? -3.630 -4.884 -11.033 1.00 97.69 184 ILE A C 1
ATOM 1412 O O . ILE A 1 184 ? -2.611 -5.573 -11.070 1.00 97.69 184 ILE A O 1
ATOM 1416 N N . PHE A 1 185 ? -3.952 -4.036 -12.011 1.00 97.44 185 PHE A N 1
ATOM 1417 C CA . PHE A 1 185 ? -3.093 -3.773 -13.163 1.00 97.44 185 PHE A CA 1
ATOM 1418 C C . PHE A 1 185 ? -1.695 -3.328 -12.722 1.00 97.44 185 PHE A C 1
ATOM 1420 O O . PHE A 1 185 ? -0.711 -3.860 -13.233 1.00 97.44 185 PHE A O 1
ATOM 1427 N N . ALA A 1 186 ? -1.597 -2.421 -11.748 1.00 96.81 186 ALA A N 1
ATOM 1428 C CA . ALA A 1 186 ? -0.328 -1.909 -11.245 1.00 96.81 186 ALA A CA 1
ATOM 1429 C C . ALA A 1 186 ? 0.557 -3.023 -10.664 1.00 96.81 186 ALA A C 1
ATOM 1431 O O . ALA A 1 186 ? 1.708 -3.175 -11.075 1.00 96.81 186 ALA A O 1
ATOM 1432 N N . VAL A 1 187 ? 0.011 -3.849 -9.765 1.00 96.94 187 VAL A N 1
ATOM 1433 C CA . VAL A 1 187 ? 0.762 -4.958 -9.151 1.00 96.94 187 VAL A CA 1
ATOM 1434 C C . VAL A 1 187 ? 1.094 -6.037 -10.186 1.00 96.94 187 VAL A C 1
ATOM 1436 O O . VAL A 1 187 ? 2.236 -6.490 -10.279 1.00 96.94 187 VAL A O 1
ATOM 1439 N N . ARG A 1 188 ? 0.117 -6.428 -11.011 1.00 96.81 188 ARG A N 1
ATOM 1440 C CA . ARG A 1 188 ? 0.273 -7.503 -12.000 1.00 96.81 188 ARG A CA 1
ATOM 1441 C C . ARG A 1 188 ? 1.265 -7.140 -13.100 1.00 96.81 188 ARG A C 1
ATOM 1443 O O . ARG A 1 188 ? 2.055 -7.989 -13.495 1.00 96.81 188 ARG A O 1
ATOM 1450 N N . SER A 1 189 ? 1.275 -5.885 -13.550 1.00 96.38 189 SER A N 1
ATOM 1451 C CA . SER A 1 189 ? 2.256 -5.400 -14.527 1.00 96.38 189 SER A CA 1
ATOM 1452 C C . SER A 1 189 ? 3.679 -5.560 -14.008 1.00 96.38 189 SER A C 1
ATOM 1454 O O . SER A 1 189 ? 4.545 -6.017 -14.750 1.00 96.38 189 SER A O 1
ATOM 1456 N N . THR A 1 190 ? 3.921 -5.260 -12.728 1.00 95.94 190 THR A N 1
ATOM 1457 C CA . THR A 1 190 ? 5.228 -5.503 -12.111 1.00 95.94 190 THR A CA 1
ATOM 1458 C C . THR A 1 190 ? 5.555 -6.996 -12.082 1.00 95.94 190 THR A C 1
ATOM 1460 O O . THR A 1 190 ? 6.627 -7.368 -12.550 1.00 95.94 190 THR A O 1
ATOM 1463 N N . ILE A 1 191 ? 4.642 -7.861 -11.618 1.00 95.06 191 ILE A N 1
ATOM 1464 C CA . ILE A 1 191 ? 4.850 -9.326 -11.574 1.00 95.06 191 ILE A CA 1
ATOM 1465 C C . ILE A 1 191 ? 5.239 -9.878 -12.955 1.00 95.06 191 ILE A C 1
ATOM 1467 O O . ILE A 1 191 ? 6.240 -10.591 -13.090 1.00 95.06 191 ILE A O 1
ATOM 1471 N N . GLU A 1 192 ? 4.476 -9.523 -13.987 1.00 96.12 192 GLU A N 1
ATOM 1472 C CA . GLU A 1 192 ? 4.693 -10.026 -15.343 1.00 96.12 192 GLU A CA 1
ATOM 1473 C C . GLU A 1 192 ? 5.957 -9.441 -15.978 1.00 96.12 192 GLU A C 1
ATOM 1475 O O . GLU A 1 192 ? 6.730 -10.170 -16.598 1.00 96.12 192 GLU A O 1
ATOM 1480 N N . ALA A 1 193 ? 6.229 -8.148 -15.789 1.00 95.38 193 ALA A N 1
ATOM 1481 C CA . ALA A 1 193 ? 7.417 -7.517 -16.354 1.00 95.38 193 ALA A CA 1
ATOM 1482 C C . ALA A 1 193 ? 8.700 -8.070 -15.726 1.00 95.38 193 ALA A C 1
ATOM 1484 O O . ALA A 1 193 ? 9.624 -8.467 -16.447 1.00 95.38 193 ALA A O 1
ATOM 1485 N N . ILE A 1 194 ? 8.769 -8.146 -14.388 1.00 91.81 194 ILE A N 1
ATOM 1486 C CA . ILE A 1 194 ? 9.999 -8.578 -13.723 1.00 91.81 194 ILE A CA 1
ATOM 1487 C C . ILE A 1 194 ? 10.348 -10.016 -14.079 1.00 91.81 194 ILE A C 1
ATOM 1489 O O . ILE A 1 194 ? 11.533 -10.323 -14.099 1.00 91.81 194 ILE A O 1
ATOM 1493 N N . ARG A 1 1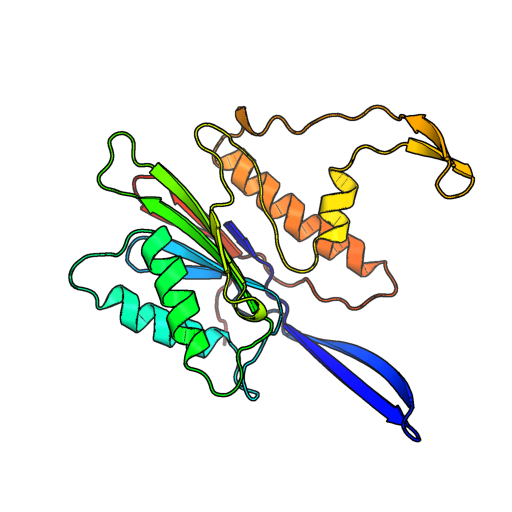95 ? 9.383 -10.890 -14.418 1.00 90.31 195 ARG A N 1
ATOM 1494 C CA . ARG A 1 195 ? 9.616 -12.279 -14.863 1.00 90.31 195 ARG A CA 1
ATOM 1495 C C . ARG A 1 195 ? 10.634 -12.374 -16.002 1.00 90.31 195 ARG A C 1
ATOM 1497 O O . ARG A 1 195 ? 11.498 -13.248 -15.951 1.00 90.31 195 ARG A O 1
ATOM 1504 N N . PHE A 1 196 ? 10.595 -11.447 -16.954 1.00 93.75 196 PHE A N 1
ATOM 1505 C CA . PHE A 1 196 ? 11.470 -11.440 -18.133 1.00 93.75 196 PHE A CA 1
ATOM 1506 C C . PHE A 1 196 ? 12.774 -10.654 -17.940 1.00 93.75 196 PHE A C 1
ATOM 1508 O O . PHE A 1 196 ? 13.633 -10.663 -18.815 1.00 93.75 196 PHE A O 1
ATOM 1515 N N . MET A 1 197 ? 12.951 -9.986 -16.799 1.00 92.00 197 MET A N 1
ATOM 1516 C CA . MET A 1 197 ? 14.122 -9.148 -16.532 1.00 92.00 197 MET A CA 1
ATOM 1517 C C . MET A 1 197 ? 15.184 -9.891 -15.708 1.00 92.00 197 MET A C 1
ATOM 1519 O O . MET A 1 197 ? 14.828 -10.630 -14.786 1.00 92.00 197 MET A O 1
ATOM 1523 N N . PRO A 1 198 ? 16.489 -9.686 -15.958 1.00 88.25 198 PRO A N 1
ATOM 1524 C CA . PRO A 1 198 ? 17.569 -10.298 -15.182 1.00 88.25 198 PRO A CA 1
ATOM 1525 C C . PRO A 1 198 ? 17.756 -9.582 -13.832 1.00 88.25 198 PRO A C 1
ATOM 1527 O O . PRO A 1 198 ? 18.776 -8.953 -13.572 1.00 88.25 198 PRO A O 1
ATOM 1530 N N . ARG A 1 199 ? 16.732 -9.641 -12.979 1.00 87.00 199 ARG A N 1
ATOM 1531 C CA . ARG A 1 199 ? 16.671 -8.978 -11.672 1.00 87.00 199 ARG A CA 1
ATOM 1532 C C . ARG A 1 199 ? 15.978 -9.864 -10.627 1.00 87.00 199 ARG A C 1
ATOM 1534 O O . ARG A 1 199 ? 15.255 -10.790 -11.020 1.00 87.00 199 ARG A O 1
ATOM 1541 N N . PRO A 1 200 ? 16.151 -9.570 -9.323 1.00 87.06 200 PRO A N 1
ATOM 1542 C CA . PRO A 1 200 ? 15.380 -10.182 -8.244 1.00 87.06 200 PRO A CA 1
ATOM 1543 C C . PRO A 1 200 ? 13.875 -10.206 -8.527 1.00 87.06 200 PRO A C 1
ATOM 1545 O O . PRO A 1 200 ? 13.293 -9.195 -8.915 1.00 87.06 200 PRO A O 1
ATOM 1548 N N . LYS A 1 201 ? 13.230 -11.360 -8.326 1.00 89.56 201 LYS A N 1
ATOM 1549 C CA . LYS A 1 201 ? 11.777 -11.502 -8.505 1.00 89.56 201 LYS A CA 1
ATOM 1550 C C . LYS A 1 201 ? 11.067 -11.167 -7.197 1.00 89.56 201 LYS A C 1
ATOM 1552 O O . LYS A 1 201 ? 10.553 -12.070 -6.553 1.00 89.56 201 LYS A O 1
ATOM 1557 N N . THR A 1 202 ? 11.099 -9.901 -6.794 1.00 90.12 202 THR A N 1
ATOM 1558 C CA . THR A 1 202 ? 10.672 -9.418 -5.465 1.00 90.12 202 THR A CA 1
ATOM 1559 C C . THR A 1 202 ? 9.163 -9.282 -5.278 1.00 90.12 202 THR A C 1
ATOM 1561 O O . THR A 1 202 ? 8.694 -9.221 -4.143 1.00 90.12 202 THR A O 1
ATOM 1564 N N . VAL A 1 203 ? 8.409 -9.281 -6.378 1.00 92.56 203 VAL A N 1
ATOM 1565 C CA . VAL A 1 203 ? 6.945 -9.161 -6.409 1.00 92.56 203 VAL A CA 1
ATOM 1566 C C . VAL A 1 203 ? 6.353 -10.428 -7.016 1.00 92.56 203 VAL A C 1
ATOM 1568 O O . VAL A 1 203 ? 6.870 -10.942 -8.011 1.00 92.56 203 VAL A O 1
ATOM 1571 N N . GLY A 1 204 ? 5.286 -10.961 -6.432 1.00 93.56 204 GLY A N 1
ATOM 1572 C CA . GLY A 1 204 ? 4.655 -12.174 -6.951 1.00 93.56 204 GLY A CA 1
ATOM 1573 C C . GLY A 1 204 ? 3.563 -12.744 -6.061 1.00 93.56 204 GLY A C 1
ATOM 1574 O O . GLY A 1 204 ? 3.165 -12.145 -5.064 1.00 93.56 204 GLY A O 1
ATOM 1575 N N . GLY A 1 205 ? 3.086 -13.927 -6.439 1.00 93.56 205 GLY A N 1
ATOM 1576 C CA . GLY A 1 205 ? 2.004 -14.609 -5.741 1.00 93.56 205 GLY A CA 1
ATOM 1577 C C . GLY A 1 205 ? 0.625 -13.975 -5.957 1.00 93.56 205 GLY A C 1
ATOM 1578 O O . GLY A 1 205 ? 0.460 -13.096 -6.810 1.00 93.56 205 GLY A O 1
ATOM 1579 N N . PRO A 1 206 ? -0.384 -14.434 -5.196 1.00 95.44 206 PRO A N 1
ATOM 1580 C CA . PRO A 1 206 ? -1.716 -13.841 -5.192 1.00 95.44 206 PRO A CA 1
ATOM 1581 C C . PRO A 1 206 ? -1.684 -12.361 -4.796 1.00 95.44 206 PRO A C 1
ATOM 1583 O O . PRO A 1 206 ? -0.864 -11.942 -3.977 1.00 95.44 206 PRO A O 1
ATOM 1586 N N . ILE A 1 207 ? -2.602 -11.578 -5.358 1.00 97.50 207 ILE A N 1
ATOM 1587 C CA . ILE A 1 207 ? -2.769 -10.159 -5.028 1.00 97.50 207 ILE A CA 1
ATOM 1588 C C . ILE A 1 207 ? -3.912 -10.041 -4.019 1.00 97.50 207 ILE A C 1
ATOM 1590 O O . ILE A 1 207 ? -5.037 -10.421 -4.333 1.00 97.50 207 ILE A O 1
ATOM 1594 N N . ASP A 1 208 ? -3.650 -9.511 -2.831 1.00 98.19 208 ASP A N 1
ATOM 1595 C CA . ASP A 1 208 ? -4.714 -9.156 -1.890 1.00 98.19 208 ASP A CA 1
ATOM 1596 C C . ASP A 1 208 ? -5.251 -7.765 -2.228 1.00 98.19 208 ASP A C 1
ATOM 1598 O O . ASP A 1 208 ? -4.484 -6.868 -2.579 1.00 98.19 208 ASP A O 1
ATOM 1602 N N . ILE A 1 209 ? -6.563 -7.574 -2.103 1.00 98.38 209 ILE A N 1
ATOM 1603 C CA . ILE A 1 209 ? -7.275 -6.339 -2.428 1.00 98.38 209 ILE A CA 1
ATOM 1604 C C . ILE A 1 209 ? -8.272 -6.022 -1.318 1.00 98.38 209 ILE A C 1
ATOM 1606 O O . ILE A 1 209 ? -9.250 -6.743 -1.101 1.00 98.38 209 ILE A O 1
ATOM 1610 N N . LEU A 1 210 ? -8.064 -4.878 -0.675 1.00 98.62 210 LEU A N 1
ATOM 1611 C CA . LEU A 1 210 ? -8.965 -4.308 0.318 1.00 98.62 210 LEU A CA 1
ATOM 1612 C C . LEU A 1 210 ? -9.640 -3.065 -0.268 1.00 98.62 210 LEU A C 1
ATOM 1614 O O . LEU A 1 210 ? -8.968 -2.072 -0.574 1.00 98.62 210 LEU A O 1
ATOM 1618 N N . ALA A 1 211 ? -10.964 -3.109 -0.411 1.00 98.38 211 ALA A N 1
ATOM 1619 C CA . ALA A 1 211 ? -11.770 -1.934 -0.721 1.00 98.38 211 ALA A CA 1
ATOM 1620 C C . ALA A 1 211 ? -12.174 -1.243 0.582 1.00 98.38 211 ALA A C 1
ATOM 1622 O O . ALA A 1 211 ? -12.624 -1.900 1.520 1.00 98.38 211 ALA A O 1
ATOM 1623 N N . ILE A 1 212 ? -12.014 0.077 0.628 1.00 97.88 212 ILE A N 1
ATOM 1624 C CA . ILE A 1 212 ? -12.340 0.907 1.786 1.00 97.88 212 ILE A CA 1
ATOM 1625 C C . ILE A 1 212 ? -13.280 2.003 1.297 1.00 97.88 212 ILE A C 1
ATOM 1627 O O . ILE A 1 212 ? -12.973 2.689 0.324 1.00 97.88 212 ILE A O 1
ATOM 1631 N N . THR A 1 213 ? -14.423 2.145 1.954 1.00 95.56 213 THR A N 1
ATOM 1632 C CA . THR A 1 213 ? -15.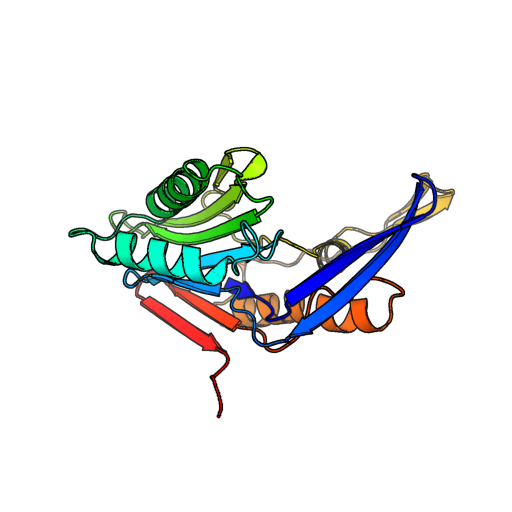441 3.162 1.687 1.00 95.56 213 THR A CA 1
ATOM 1633 C C . THR A 1 213 ? -15.750 3.922 2.981 1.00 95.56 213 THR A C 1
ATOM 1635 O O . THR A 1 213 ? -15.357 3.475 4.060 1.00 95.56 213 THR A O 1
ATOM 1638 N N . PRO A 1 214 ? -16.490 5.045 2.931 1.00 92.94 214 PRO A N 1
ATOM 1639 C CA . PRO A 1 214 ? -16.923 5.723 4.152 1.00 92.94 214 PRO A CA 1
ATOM 1640 C C . PRO A 1 214 ? -17.823 4.868 5.057 1.00 92.94 214 PRO A C 1
ATOM 1642 O O . PRO A 1 214 ? -18.012 5.211 6.220 1.00 92.94 214 PRO A O 1
ATOM 1645 N N . LYS A 1 215 ? -18.442 3.806 4.519 1.00 91.62 215 LYS A N 1
ATOM 1646 C CA . LYS A 1 215 ? -19.399 2.960 5.246 1.00 91.62 215 LYS A CA 1
ATOM 1647 C C . LYS A 1 215 ? -18.740 1.729 5.853 1.00 91.62 215 LYS A C 1
ATOM 1649 O O . LYS A 1 215 ? -19.108 1.321 6.948 1.00 91.62 215 LYS A O 1
ATOM 1654 N N . ASP A 1 216 ? -17.830 1.112 5.112 1.00 94.25 216 ASP A N 1
ATOM 1655 C CA . ASP A 1 216 ? -17.214 -0.158 5.464 1.00 94.25 216 ASP A CA 1
ATOM 1656 C C . ASP A 1 216 ? -15.872 -0.351 4.753 1.00 94.25 216 ASP A C 1
ATOM 1658 O O . ASP A 1 216 ? -15.481 0.398 3.857 1.00 94.25 216 ASP A O 1
ATOM 1662 N N . SER A 1 217 ? -15.172 -1.414 5.129 1.00 97.00 217 SER A N 1
ATOM 1663 C CA . SER A 1 217 ? -14.118 -1.977 4.300 1.00 97.00 217 SER A CA 1
ATOM 1664 C C . SER A 1 217 ? -14.295 -3.477 4.165 1.00 97.00 217 SER A C 1
ATOM 1666 O O . SER A 1 217 ? -14.819 -4.149 5.055 1.00 97.00 217 SER A O 1
ATOM 1668 N N . ARG A 1 218 ? -13.894 -4.010 3.014 1.00 97.50 218 ARG A N 1
ATOM 1669 C CA . ARG A 1 218 ? -14.098 -5.415 2.667 1.00 97.50 218 ARG A CA 1
ATOM 1670 C C . ARG A 1 218 ? -12.997 -5.930 1.761 1.00 97.50 218 ARG A C 1
ATOM 1672 O O . ARG A 1 218 ? -12.502 -5.217 0.885 1.00 97.50 218 ARG A O 1
ATOM 1679 N N . TRP A 1 219 ? -12.650 -7.190 1.964 1.00 98.19 219 TRP A N 1
ATOM 1680 C CA . TRP A 1 219 ? -11.771 -7.918 1.066 1.00 98.19 219 TRP A CA 1
ATOM 1681 C C . TRP A 1 219 ? -12.507 -8.183 -0.246 1.00 98.19 219 TRP A C 1
ATOM 1683 O O . TRP A 1 219 ? -13.578 -8.782 -0.250 1.00 98.19 219 TRP A O 1
ATOM 1693 N N . ILE A 1 220 ? -11.947 -7.691 -1.347 1.00 97.94 220 ILE A N 1
ATOM 1694 C CA . ILE A 1 220 ? -12.410 -8.007 -2.706 1.00 97.94 220 ILE A CA 1
ATOM 1695 C C . ILE A 1 220 ? -11.713 -9.273 -3.197 1.00 97.94 220 ILE A C 1
ATOM 1697 O O . ILE A 1 220 ? -12.322 -10.119 -3.840 1.00 97.94 220 ILE A O 1
ATOM 1701 N N . GLN A 1 221 ? -10.437 -9.403 -2.845 1.00 96.81 221 GLN A N 1
ATOM 1702 C CA . GLN A 1 221 ? -9.622 -10.582 -3.069 1.00 96.81 221 GLN A CA 1
ATOM 1703 C C . GLN A 1 221 ? -8.710 -10.731 -1.854 1.00 96.81 221 GLN A C 1
ATOM 1705 O O . GLN A 1 221 ? -8.088 -9.761 -1.428 1.00 96.81 221 GLN A O 1
ATOM 1710 N N . HIS A 1 222 ? -8.658 -11.914 -1.262 1.00 95.38 222 HIS A N 1
ATOM 1711 C CA . HIS A 1 222 ? -7.779 -12.196 -0.135 1.00 95.38 222 HIS A CA 1
ATOM 1712 C C . HIS A 1 222 ? -7.381 -13.660 -0.218 1.00 95.38 222 HIS A C 1
ATOM 1714 O O . HIS A 1 222 ? -8.250 -14.520 -0.360 1.00 95.38 222 HIS A O 1
ATOM 1720 N N . LYS A 1 223 ? -6.080 -13.940 -0.193 1.00 93.12 223 LYS A N 1
ATOM 1721 C CA . LYS A 1 223 ? -5.594 -15.319 -0.240 1.00 93.12 223 LYS A CA 1
ATOM 1722 C C . LYS A 1 223 ? -6.108 -16.123 0.955 1.00 93.12 223 LYS A C 1
ATOM 1724 O O . LYS A 1 223 ? -6.161 -15.632 2.083 1.00 93.12 223 LYS A O 1
ATOM 1729 N N . GLU A 1 224 ? -6.460 -17.374 0.695 1.00 85.81 224 GLU A N 1
ATOM 1730 C CA . GLU A 1 224 ? -6.874 -18.326 1.719 1.00 85.81 224 GLU A CA 1
ATOM 1731 C C . GLU A 1 224 ? -5.690 -19.200 2.142 1.00 85.81 224 GLU A C 1
ATOM 1733 O O . GLU A 1 224 ? -4.781 -19.479 1.356 1.00 85.81 224 GLU A O 1
ATOM 1738 N N . LEU A 1 225 ? -5.683 -19.608 3.411 1.00 81.94 225 LEU A N 1
ATOM 1739 C CA . LEU A 1 225 ? -4.735 -20.599 3.906 1.00 81.94 225 LEU A CA 1
ATOM 1740 C C . LEU A 1 225 ? -5.304 -21.991 3.630 1.00 81.94 225 LEU A C 1
ATOM 1742 O O . LEU A 1 225 ? -6.471 -22.258 3.914 1.00 81.94 225 LEU A O 1
ATOM 1746 N N . HIS A 1 226 ? -4.468 -22.873 3.096 1.00 80.62 226 HIS A N 1
ATOM 1747 C CA . HIS A 1 226 ? -4.832 -24.247 2.763 1.00 80.62 226 HIS A CA 1
ATOM 1748 C C . HIS A 1 226 ? -3.907 -25.222 3.505 1.00 80.62 226 HIS A C 1
ATOM 1750 O O . HIS A 1 226 ? -2.765 -24.868 3.810 1.00 80.62 226 HIS A O 1
ATOM 1756 N N . ALA A 1 227 ? -4.416 -26.419 3.808 1.00 66.75 227 ALA A N 1
ATOM 1757 C CA . ALA A 1 227 ? -3.704 -27.509 4.480 1.00 66.75 227 ALA A CA 1
ATOM 1758 C C . ALA A 1 227 ? -3.515 -28.702 3.537 1.00 66.75 227 ALA A C 1
ATOM 1760 O O . ALA A 1 227 ? -4.418 -28.920 2.695 1.00 66.75 227 ALA A O 1
#

Solvent-accessible surface area (backbone atoms only — not comparable to full-atom values): 13370 Å² total; per-residue (Å²): 92,62,33,50,7,36,38,59,48,76,44,78,44,65,59,96,88,40,81,74,41,81,45,55,43,66,77,44,48,79,45,73,28,64,48,70,42,85,82,38,35,34,39,34,57,37,60,55,66,46,48,98,86,42,57,44,55,61,58,50,49,56,50,43,55,56,55,60,67,42,95,62,74,71,42,37,71,53,48,41,51,51,55,42,54,63,45,65,75,40,97,67,57,44,64,31,36,34,42,28,34,27,49,34,79,88,50,90,71,58,42,78,43,38,31,39,33,34,47,68,75,75,40,76,44,76,70,61,57,87,98,51,64,76,86,86,86,72,64,89,42,67,59,49,51,56,75,72,44,81,51,62,46,62,77,46,96,95,38,79,65,47,78,50,95,68,83,79,81,67,44,80,72,53,48,77,64,50,52,50,54,48,43,50,48,48,55,48,52,33,35,61,53,40,72,79,43,102,59,66,58,60,55,30,60,59,62,32,28,42,48,71,53,92,87,50,49,47,74,79,34,66,85,78,90,83,134

Organism: Spirochaeta africana (strain ATCC 700263 / DSM 8902 / Z-7692) (NCBI:txid889378)

Secondary structure (DSSP, 8-state):
-EE---EEEEEEEEETTEEEEEEEEEEES----EEE-TT--EEEEEE-SEETTEEHHHHHHHHHHHHHTSSSPPPHHHHHHHHHHHHHTSSS--SEEEEEEEEEBTBSSPEEEEEEEETTTTEEEE-SPTT-------SS-HHHHHHHS--EEEEETTEEEEEPP-----GGG--HHHHHHHHHHHHHHHHHHHHTSSS---S-SPPEEEEE-SS-EEEEE-PPP--

pLDDT: mean 90.91, std 9.86, range [55.28, 98.69]

Foldseek 3Di:
DKAWQWDWDWDFDDDPNDRPDTDIHTPDRHHDQWDAAPLGKIKGKADDQDDPPHGVVVLVVVLSVVQNPDPDRDFQLVSLLSVLVSQLPDPDRGQMKMWIWAWCPPDVVTHTWIWIQGNVVSDIDTDDDPPDFDDDDDYPQPQVCVVQDWDADAPDVPHGPGTDDHDHDPRVPDDLVNVQVVSCVRLVSLQVVVVPPPDRNRGDHDMWDWRYDSVHIDTPDDDDDDD

Sequence (227 aa):
MAADSRITFNMERTNGGTTIQHVAVGISDANRKLFRTAAGIGISVYGAAAVGGIPIAGYIDSFLEQIDSEKKPPAPHAVAHKLNEYFQEFESVPETQFHVAGYHTGTAPPDPQVWHVDLKHNSVQQKNPEDKQGATWGGEADIITRLLAPVATLASPGVIQSELPYQRIPFEFFTLQDAIDFSIFAVRSTIEAIRFMPRPKTVGGPIDILAITPKDSRWIQHKELHA

Radius of gyration: 19.27 Å; Cα contacts (8 Å, |Δi|>4): 398; chains: 1; bounding box: 57×45×53 Å